Protein AF-A0A969Y5P1-F1 (afdb_monomer_lite)

Secondary structure (DSSP, 8-state):
--EEEEEETT---PPBT-EEEEEE-SHHHHHHHHHH-TT-EEEEEEEEGGGTEE-SEEEEEEEEEEEEEEEE-TTT--EEEEEEEEEEEEEEEE-SEEEEETTEEEEES-EE--HHHHHHTT---EE-TTEEEEEEEEEEEETTEEEEEEEEEETTS-EEEEEEE-TTTS-HHHHHHHHHHHHHHHHHHSEE-HHHHHHHHHHHHHHHHHHHHHHHHHT-GGGTTEETTEE-S--

Radius of gyration: 19.53 Å; chains: 1; bounding box: 44×40×53 Å

Sequence (235 aa):
MNVLALPVANGVLPRPGSSIQGLFLDDFSLRTLSFLGPEAIAFLVPLVQNGEMLYPAGMLVRIDDLNKAQAVNPITWNSEEVLVASLSGTVHAWARRFVVERGFIVAESVQELDLMELRNQGQPVISGAGWQPQGGYTEPRSKKDITITIYGKDYDGNYVQIKGQVGGIVTPEKAHTIEHSIIRALQEYGLCTPKNLAWAMQNETEELKNSISWGLHFKLPEILGQTRSGYCGNP

pLDDT: mean 90.07, std 8.02, range [45.56, 97.94]

Foldseek 3Di:
DKFFEDEDAWLAAADAQGKDKDKDDDPQNVVRDVVQDAQGKHFYWYQFPNRDDTDQKGFTKGFHDKDWDWDQDPVVRDTDIIIITMIHTHAIWGAPDWDADPNTIMRHPIDGDPQVVCVVVVWDKDALHQWAWPAKDWDPPDLQFIKIKTWTAGPVGDIDIDIDTCRPPDGSLVSVLLNLLQNVLCGRGSMDTVVSSVVSSVQLVVLQVVLCVCCVVVVPPVSHQDDPSGRDPPD

Structure (mmCIF, N/CA/C/O backbone):
data_AF-A0A969Y5P1-F1
#
_entry.id   AF-A0A969Y5P1-F1
#
loop_
_atom_site.group_PDB
_atom_site.id
_atom_site.type_symbol
_atom_site.label_atom_id
_atom_site.label_alt_id
_atom_site.label_comp_id
_atom_site.label_asym_id
_atom_site.label_entity_id
_atom_site.label_seq_id
_atom_site.pdbx_PDB_ins_code
_atom_site.Cartn_x
_atom_site.Cartn_y
_atom_site.Cartn_z
_atom_site.occupancy
_atom_site.B_iso_or_equiv
_atom_site.auth_seq_id
_atom_site.auth_comp_id
_atom_site.auth_asym_id
_atom_site.auth_atom_id
_atom_site.pdbx_PDB_model_num
ATOM 1 N N . MET A 1 1 ? 1.153 -15.436 -15.565 1.00 94.19 1 MET A N 1
ATOM 2 C CA . MET A 1 1 ? 2.169 -14.894 -16.505 1.00 94.19 1 MET A CA 1
ATOM 3 C C . MET A 1 1 ? 3.399 -14.421 -15.734 1.00 94.19 1 MET A C 1
ATOM 5 O O . MET A 1 1 ? 3.302 -14.325 -14.519 1.00 94.19 1 MET A O 1
ATOM 9 N N . ASN A 1 2 ? 4.526 -14.138 -16.392 1.00 95.44 2 ASN A N 1
ATOM 10 C CA . ASN A 1 2 ? 5.681 -13.493 -15.751 1.00 95.44 2 ASN A CA 1
ATOM 11 C C . ASN A 1 2 ? 5.777 -12.051 -16.252 1.00 95.44 2 ASN A C 1
ATOM 13 O O . ASN A 1 2 ? 5.647 -11.827 -17.454 1.00 95.44 2 ASN A O 1
ATOM 17 N N . VAL A 1 3 ? 5.962 -11.095 -15.344 1.00 97.06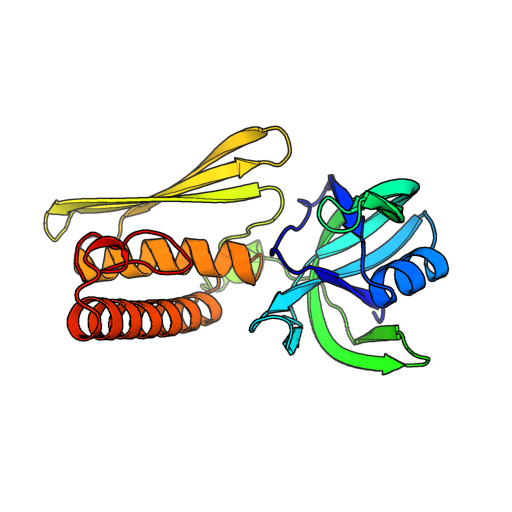 3 VAL A N 1
ATOM 18 C CA . VAL A 1 3 ? 5.936 -9.654 -15.652 1.00 97.06 3 VAL A CA 1
ATOM 19 C C . VAL A 1 3 ? 7.017 -8.952 -14.837 1.00 97.06 3 VAL A C 1
ATOM 21 O O . VAL A 1 3 ? 7.334 -9.392 -13.733 1.00 97.06 3 VAL A O 1
ATOM 24 N N . LEU A 1 4 ? 7.594 -7.869 -15.358 1.00 97.56 4 LEU A N 1
ATOM 25 C CA . LEU A 1 4 ? 8.512 -7.053 -14.567 1.00 97.56 4 LEU A CA 1
ATOM 26 C C . LEU A 1 4 ? 7.762 -6.328 -13.448 1.00 97.56 4 LEU A C 1
ATOM 28 O O . LEU A 1 4 ? 6.694 -5.754 -13.666 1.00 97.56 4 LEU A O 1
ATOM 32 N N . ALA A 1 5 ? 8.330 -6.378 -12.248 1.00 96.69 5 ALA A N 1
ATOM 33 C CA . ALA A 1 5 ? 7.797 -5.707 -11.077 1.00 96.69 5 ALA A CA 1
ATOM 34 C C . ALA A 1 5 ? 8.323 -4.269 -10.996 1.00 96.69 5 ALA A C 1
ATOM 36 O O . ALA A 1 5 ? 9.516 -4.027 -11.183 1.00 96.69 5 ALA A O 1
ATOM 37 N N . LEU A 1 6 ? 7.432 -3.339 -10.665 1.00 95.00 6 LEU A N 1
ATOM 38 C CA . LEU A 1 6 ? 7.738 -1.950 -10.338 1.00 95.00 6 LEU A CA 1
ATOM 39 C C . LEU A 1 6 ? 7.407 -1.716 -8.858 1.00 95.00 6 LEU A C 1
ATOM 41 O O . LEU A 1 6 ? 6.227 -1.621 -8.508 1.00 95.00 6 LEU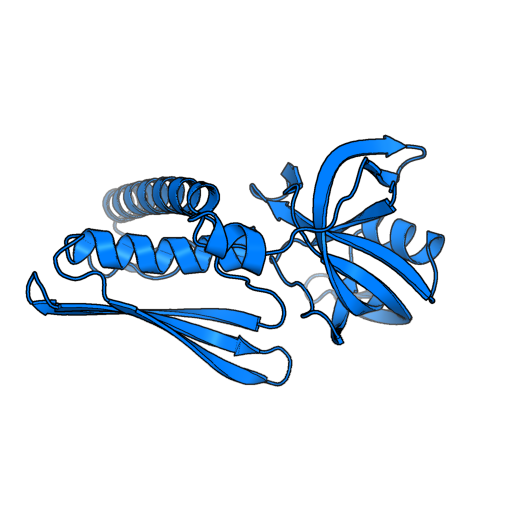 A O 1
ATOM 45 N N . PRO A 1 7 ? 8.419 -1.668 -7.979 1.00 92.81 7 PRO A N 1
ATOM 46 C CA . PRO A 1 7 ? 8.229 -1.354 -6.571 1.00 92.81 7 PRO A CA 1
ATOM 47 C C . PRO A 1 7 ? 7.726 0.081 -6.370 1.00 92.81 7 PRO A C 1
ATOM 49 O O . PRO A 1 7 ? 8.216 1.007 -7.010 1.00 92.81 7 PRO A O 1
ATOM 52 N N . VAL A 1 8 ? 6.788 0.280 -5.443 1.00 90.06 8 VAL A N 1
ATOM 53 C CA . VAL A 1 8 ? 6.333 1.606 -4.994 1.00 90.06 8 VAL A CA 1
ATOM 54 C C . VAL A 1 8 ? 6.375 1.709 -3.476 1.00 90.06 8 VAL A C 1
ATOM 56 O O . VAL A 1 8 ? 5.901 0.826 -2.769 1.00 90.06 8 VAL A O 1
ATOM 59 N N . ALA A 1 9 ? 6.931 2.802 -2.958 1.00 80.69 9 ALA A N 1
ATOM 60 C CA . ALA A 1 9 ? 7.173 2.963 -1.522 1.00 80.69 9 ALA A CA 1
ATOM 61 C C . ALA A 1 9 ? 5.934 3.381 -0.702 1.00 80.69 9 ALA A C 1
ATOM 63 O O . ALA A 1 9 ? 5.991 3.388 0.522 1.00 80.69 9 ALA A O 1
ATOM 64 N N . ASN A 1 10 ? 4.833 3.779 -1.347 1.00 73.75 10 ASN A N 1
ATOM 65 C CA . ASN A 1 10 ? 3.731 4.506 -0.702 1.00 73.75 10 ASN A CA 1
ATOM 66 C C . ASN A 1 10 ? 2.344 3.853 -0.855 1.00 73.75 10 ASN A C 1
ATOM 68 O O . ASN A 1 10 ? 1.335 4.534 -0.665 1.00 73.75 10 ASN A O 1
ATOM 72 N N . GLY A 1 11 ? 2.277 2.571 -1.235 1.00 78.25 11 GLY A N 1
ATOM 73 C CA . GLY A 1 11 ? 1.013 1.831 -1.389 1.00 78.25 11 GLY A CA 1
ATOM 74 C C . GLY A 1 11 ? 0.049 2.411 -2.434 1.00 78.25 11 GLY A C 1
ATOM 75 O O . GLY A 1 11 ? -1.098 1.972 -2.520 1.00 78.25 11 GLY A O 1
ATOM 76 N N . VAL A 1 12 ? 0.497 3.392 -3.227 1.00 90.12 12 VAL A N 1
ATOM 77 C CA . VAL A 1 12 ? -0.297 4.074 -4.250 1.00 90.12 12 VAL A CA 1
ATOM 78 C C . VAL A 1 12 ? -0.457 3.146 -5.446 1.00 90.12 12 VAL A C 1
ATOM 80 O O . VAL A 1 12 ? 0.514 2.788 -6.109 1.00 90.12 12 VAL A O 1
ATOM 83 N N . LEU A 1 13 ? -1.701 2.761 -5.721 1.00 94.00 13 LEU A N 1
ATOM 84 C CA . LEU A 1 13 ? -2.065 1.865 -6.815 1.00 94.00 13 LEU A CA 1
ATOM 85 C C . LEU A 1 13 ? -3.234 2.484 -7.588 1.00 94.00 13 LEU A C 1
ATOM 87 O O . LEU A 1 13 ? -4.214 2.870 -6.949 1.00 94.00 13 LEU A O 1
ATOM 91 N N . PRO A 1 14 ? -3.201 2.552 -8.931 1.00 94.19 14 PRO A N 1
ATOM 92 C CA . PRO A 1 14 ? -4.348 3.028 -9.701 1.00 94.19 14 PRO A CA 1
ATOM 93 C C . PRO A 1 14 ? -5.547 2.099 -9.501 1.00 94.19 14 PRO A C 1
ATOM 95 O O . PRO A 1 14 ? -5.373 0.904 -9.267 1.00 94.19 14 PRO A O 1
ATOM 98 N N . ARG A 1 15 ? -6.772 2.617 -9.627 1.00 93.25 15 ARG A N 1
ATOM 99 C CA . ARG A 1 15 ? -7.969 1.770 -9.715 1.00 93.25 15 ARG A CA 1
ATOM 100 C C . ARG A 1 15 ? -7.997 1.088 -11.091 1.00 93.25 15 ARG A C 1
ATOM 102 O O . ARG A 1 15 ? -7.542 1.689 -12.063 1.00 93.25 15 ARG A O 1
ATOM 109 N N . PRO A 1 16 ? -8.562 -0.126 -11.219 1.00 92.75 16 PRO A N 1
ATOM 110 C CA . PRO A 1 16 ? -8.909 -0.680 -12.524 1.00 92.75 16 PRO A CA 1
ATOM 111 C C . PRO A 1 16 ? -9.670 0.334 -13.390 1.00 92.75 16 PRO A C 1
ATOM 113 O O . PRO A 1 16 ? -10.691 0.874 -12.961 1.00 92.75 16 PRO A O 1
ATOM 116 N N . GLY A 1 17 ? -9.154 0.610 -14.587 1.00 90.31 17 GLY A N 1
ATOM 117 C CA . GLY A 1 17 ? -9.717 1.575 -15.533 1.00 90.31 17 GLY A CA 1
ATOM 118 C C . GLY A 1 17 ? -9.398 3.048 -15.249 1.00 90.31 17 GLY A C 1
ATOM 119 O O . GLY A 1 17 ? -9.874 3.900 -15.993 1.00 90.31 17 GLY A O 1
ATOM 120 N N . SER A 1 18 ? -8.615 3.366 -14.212 1.00 91.94 18 SER A N 1
ATOM 121 C CA . SER A 1 18 ? -8.138 4.727 -13.938 1.00 91.94 18 SER A CA 1
ATOM 122 C C . SER A 1 18 ? -6.628 4.836 -14.137 1.00 91.94 18 SER A C 1
ATOM 124 O O . SER A 1 18 ? -5.897 3.853 -13.991 1.00 91.94 18 SER A O 1
ATOM 126 N N . SER A 1 19 ? -6.155 6.053 -14.394 1.00 92.19 19 SER A N 1
ATOM 127 C CA . SER A 1 19 ? -4.731 6.352 -14.553 1.00 92.19 19 SER A CA 1
ATOM 128 C C . SER A 1 19 ? -4.198 7.148 -13.368 1.00 92.19 19 SER A C 1
ATOM 130 O O . SER A 1 19 ? -4.924 7.921 -12.747 1.00 92.19 19 SER A O 1
ATOM 132 N N . ILE A 1 20 ? -2.920 6.960 -13.056 1.00 92.69 20 ILE A N 1
ATOM 133 C CA . ILE A 1 20 ? -2.167 7.789 -12.113 1.00 92.69 20 ILE A CA 1
ATOM 134 C C . ILE A 1 20 ? -0.870 8.251 -12.762 1.00 92.69 20 ILE A C 1
ATOM 136 O O . ILE A 1 20 ? -0.329 7.560 -13.622 1.00 92.69 20 ILE A O 1
ATOM 140 N N . GLN A 1 21 ? -0.340 9.386 -12.312 1.00 91.06 21 GLN A N 1
ATOM 141 C CA . GLN A 1 21 ? 1.028 9.788 -12.628 1.00 91.06 21 GLN A CA 1
ATOM 142 C C . GLN A 1 21 ? 1.937 9.515 -11.434 1.00 91.06 21 GLN A C 1
ATOM 144 O O . GLN A 1 21 ? 1.652 9.936 -10.313 1.00 91.06 21 GLN A O 1
ATOM 149 N N . GLY A 1 22 ? 3.028 8.798 -11.689 1.00 86.62 22 GLY A N 1
ATOM 150 C CA . GLY A 1 22 ? 4.067 8.506 -10.712 1.00 86.62 22 GLY A CA 1
ATOM 151 C C . GLY A 1 22 ? 5.381 9.167 -11.104 1.00 86.62 22 GLY A C 1
ATOM 152 O O . GLY A 1 22 ? 5.776 9.133 -12.270 1.00 86.62 22 GLY A O 1
ATOM 153 N N . LEU A 1 23 ? 6.060 9.748 -10.118 1.00 87.31 23 LEU A N 1
ATOM 154 C CA . LEU A 1 23 ? 7.432 10.222 -10.247 1.00 87.31 23 LEU A CA 1
ATOM 155 C C . LEU A 1 23 ? 8.381 9.127 -9.754 1.00 87.31 23 LEU A C 1
ATOM 157 O O . LEU A 1 23 ? 8.290 8.716 -8.597 1.00 87.31 23 LEU A O 1
ATOM 161 N N . PHE A 1 24 ? 9.292 8.683 -10.614 1.00 85.31 24 PHE A N 1
ATOM 162 C CA . PHE A 1 24 ? 10.275 7.650 -10.297 1.00 85.31 24 PHE A CA 1
ATOM 163 C C . PHE A 1 24 ? 11.670 8.267 -10.277 1.00 85.31 24 PHE A C 1
ATOM 165 O O . PHE A 1 24 ? 12.097 8.889 -11.252 1.00 85.31 24 PHE A O 1
ATOM 172 N N . LEU A 1 25 ? 12.345 8.119 -9.137 1.00 81.50 25 LEU A N 1
ATOM 173 C CA . LEU A 1 25 ? 13.628 8.768 -8.849 1.00 81.50 25 LEU A CA 1
ATOM 174 C C . LEU A 1 25 ? 14.779 7.769 -8.714 1.00 81.50 25 LEU A C 1
ATOM 176 O O . LEU A 1 25 ? 15.932 8.156 -8.848 1.00 81.50 25 LEU A O 1
ATOM 180 N N . ASP A 1 26 ? 14.490 6.501 -8.421 1.00 84.69 26 ASP A N 1
ATOM 181 C CA . ASP A 1 26 ? 15.522 5.492 -8.217 1.00 84.69 26 ASP A CA 1
ATOM 182 C C . ASP A 1 26 ? 15.979 4.860 -9.542 1.00 84.69 26 ASP A C 1
ATOM 184 O O . ASP A 1 26 ? 15.178 4.584 -10.441 1.00 84.69 26 ASP A O 1
ATOM 188 N N . ASP A 1 27 ? 17.280 4.573 -9.637 1.00 86.62 27 ASP A N 1
ATOM 189 C CA . ASP A 1 27 ? 17.913 4.006 -10.835 1.00 86.62 27 ASP A CA 1
ATOM 190 C C . ASP A 1 27 ? 17.247 2.706 -11.311 1.00 86.62 27 ASP A C 1
ATOM 192 O O . ASP A 1 27 ? 17.188 2.426 -12.514 1.00 86.62 27 ASP A O 1
ATOM 196 N N . PHE A 1 28 ? 16.737 1.896 -10.378 1.00 89.81 28 PHE A N 1
ATOM 197 C CA . PHE A 1 28 ? 16.094 0.629 -10.701 1.00 89.81 28 PHE A CA 1
ATOM 198 C C . PHE A 1 28 ? 14.777 0.852 -11.456 1.00 89.81 28 PHE A C 1
ATOM 200 O O . PHE A 1 28 ? 14.571 0.261 -12.525 1.00 89.81 28 PHE A O 1
ATOM 207 N N . SER A 1 29 ? 13.903 1.716 -10.942 1.00 88.56 29 SER A N 1
ATOM 208 C CA . SER A 1 29 ? 12.633 2.059 -11.581 1.00 88.56 29 SER A CA 1
ATOM 209 C C . SER A 1 29 ? 12.855 2.744 -12.925 1.00 88.56 29 SER A C 1
ATOM 211 O O . SER A 1 29 ? 12.219 2.367 -13.911 1.00 88.56 29 SER A O 1
ATOM 213 N N . LEU A 1 30 ? 13.813 3.675 -13.006 1.00 88.12 30 LEU A N 1
ATOM 214 C CA . LEU A 1 30 ? 14.182 4.359 -14.251 1.00 88.12 30 LEU A CA 1
ATOM 215 C C . LEU A 1 30 ? 14.615 3.369 -15.337 1.00 88.12 30 LEU A C 1
ATOM 217 O O . LEU A 1 30 ? 14.117 3.411 -16.468 1.00 88.12 30 LEU A O 1
ATOM 221 N N . ARG A 1 31 ? 15.507 2.433 -14.991 1.00 91.69 31 ARG A N 1
ATOM 222 C CA . ARG A 1 31 ? 15.975 1.380 -15.900 1.00 91.69 31 ARG A CA 1
ATOM 223 C C . ARG A 1 31 ? 14.843 0.447 -16.325 1.00 91.69 31 ARG A C 1
ATOM 225 O O . ARG A 1 31 ? 14.775 0.071 -17.493 1.00 91.69 31 ARG A O 1
ATOM 232 N N . THR A 1 32 ? 13.968 0.070 -15.394 1.00 93.50 32 THR A N 1
ATOM 233 C CA . THR A 1 32 ? 12.845 -0.844 -15.651 1.00 93.50 32 THR A CA 1
ATOM 234 C C . THR A 1 32 ? 11.814 -0.213 -16.584 1.00 93.50 32 THR A C 1
ATOM 236 O O . THR A 1 32 ? 11.449 -0.825 -17.587 1.00 93.50 32 THR A O 1
ATOM 239 N N . LEU A 1 33 ? 11.403 1.028 -16.317 1.00 92.62 33 LEU A N 1
ATOM 240 C CA . LEU A 1 33 ? 10.453 1.767 -17.152 1.00 92.62 33 LEU A CA 1
ATOM 241 C C . LEU A 1 33 ? 11.015 2.035 -18.552 1.00 92.62 33 LEU A C 1
ATOM 243 O O . LEU A 1 33 ? 10.323 1.813 -19.542 1.00 92.62 33 LEU A O 1
ATOM 247 N N . SER A 1 34 ? 12.291 2.422 -18.643 1.00 91.31 34 SER A N 1
ATOM 248 C CA . SER A 1 34 ? 12.966 2.637 -19.931 1.00 91.31 34 SER A CA 1
ATOM 249 C C . SER A 1 34 ? 13.078 1.355 -20.761 1.00 91.31 34 SER A C 1
ATOM 251 O O . SER A 1 34 ? 13.047 1.416 -21.987 1.00 91.31 34 SER A O 1
ATOM 253 N N . PHE A 1 35 ? 13.219 0.194 -20.110 1.00 94.62 35 PHE A N 1
ATOM 254 C CA . PHE A 1 35 ? 13.259 -1.103 -20.786 1.00 94.62 35 PHE A CA 1
ATOM 255 C C . PHE A 1 35 ? 11.877 -1.556 -21.279 1.00 94.62 35 PHE A C 1
ATOM 257 O O . PHE A 1 35 ? 11.782 -2.117 -22.367 1.00 94.62 35 PHE A O 1
ATOM 264 N N . LEU A 1 36 ? 10.824 -1.333 -20.486 1.00 94.75 36 LEU A N 1
ATOM 265 C CA . LEU A 1 36 ? 9.456 -1.725 -20.835 1.00 94.75 36 LEU A CA 1
ATOM 266 C C . LEU A 1 36 ? 8.869 -0.859 -21.957 1.00 94.75 36 LEU A C 1
ATOM 268 O O . LEU A 1 36 ? 8.300 -1.400 -22.902 1.00 94.75 36 LEU A O 1
ATOM 272 N N . GLY A 1 37 ? 9.033 0.464 -21.867 1.00 92.69 37 GLY A N 1
ATOM 273 C CA . GLY A 1 37 ? 8.443 1.421 -22.804 1.00 92.69 37 GLY A CA 1
ATOM 274 C C . GLY A 1 37 ? 6.919 1.596 -22.655 1.00 92.69 37 GLY A C 1
ATOM 275 O O . GLY A 1 37 ? 6.287 0.921 -21.839 1.00 92.69 37 GLY A O 1
ATOM 276 N N . PRO A 1 38 ? 6.313 2.522 -23.424 1.00 94.19 38 PRO A N 1
ATOM 277 C CA . PRO A 1 38 ? 4.862 2.707 -23.462 1.00 94.19 38 PRO A CA 1
ATOM 278 C C . PRO A 1 38 ? 4.125 1.459 -23.965 1.00 94.19 38 PRO A C 1
ATOM 280 O O . PRO A 1 38 ? 4.692 0.634 -24.678 1.00 94.19 38 PRO A O 1
ATOM 283 N N . GLU A 1 39 ? 2.849 1.335 -23.604 1.00 94.12 39 GLU A N 1
ATOM 284 C CA . GLU A 1 39 ? 1.939 0.210 -23.881 1.00 94.12 39 GLU A CA 1
ATOM 285 C C . GLU A 1 39 ? 2.317 -1.130 -23.222 1.00 94.12 39 GLU A C 1
ATOM 287 O O . GLU A 1 39 ? 1.526 -2.077 -23.234 1.00 94.12 39 GLU A O 1
ATOM 292 N N . ALA A 1 40 ? 3.488 -1.226 -22.591 1.00 96.38 40 ALA A N 1
ATOM 293 C CA . ALA A 1 40 ? 3.895 -2.420 -21.869 1.00 96.38 40 ALA A CA 1
ATOM 294 C C . ALA A 1 40 ? 3.107 -2.611 -20.564 1.00 96.38 40 ALA A C 1
ATOM 296 O O . ALA A 1 40 ? 2.662 -1.660 -19.916 1.00 96.38 40 ALA A O 1
ATOM 297 N N . ILE A 1 41 ? 2.977 -3.877 -20.160 1.00 97.00 41 ILE A N 1
ATOM 298 C CA . ILE A 1 41 ? 2.375 -4.266 -18.885 1.00 97.00 41 ILE A CA 1
ATOM 299 C C . ILE A 1 41 ? 3.482 -4.422 -17.844 1.00 97.00 41 ILE A C 1
ATOM 301 O O . ILE A 1 41 ? 4.473 -5.117 -18.076 1.00 97.00 41 ILE A O 1
ATOM 305 N N . ALA A 1 42 ? 3.274 -3.825 -16.678 1.00 97.06 42 ALA A N 1
ATOM 306 C CA . ALA A 1 42 ? 4.115 -3.988 -15.504 1.00 97.06 42 ALA A CA 1
ATOM 307 C C . ALA A 1 42 ? 3.280 -4.447 -14.304 1.00 97.06 42 ALA A C 1
ATOM 309 O O . ALA A 1 42 ? 2.057 -4.292 -14.278 1.00 97.06 42 ALA A O 1
ATOM 310 N N . PHE A 1 43 ? 3.940 -5.001 -13.290 1.00 97.56 43 PHE A N 1
ATOM 311 C CA . PHE A 1 43 ? 3.301 -5.330 -12.022 1.00 97.56 43 PHE A CA 1
ATOM 312 C C . PHE A 1 43 ? 3.719 -4.326 -10.949 1.00 97.56 43 PHE A C 1
ATOM 314 O O . PHE A 1 43 ? 4.827 -4.397 -10.420 1.00 97.56 43 PHE A O 1
ATOM 321 N N . LEU A 1 44 ? 2.837 -3.373 -10.652 1.00 96.31 44 LEU A N 1
ATOM 322 C CA . LEU A 1 44 ? 3.053 -2.355 -9.632 1.00 96.31 44 LEU A CA 1
ATOM 323 C C . LEU A 1 44 ? 2.832 -2.974 -8.250 1.00 96.31 44 LEU A C 1
ATOM 325 O O . LEU A 1 44 ? 1.733 -3.457 -7.955 1.00 96.31 44 LEU A O 1
ATOM 329 N N . VAL A 1 45 ? 3.872 -2.983 -7.417 1.00 95.38 45 VAL A N 1
ATOM 330 C CA . VAL A 1 45 ? 3.879 -3.709 -6.140 1.00 95.38 45 VAL A CA 1
ATOM 331 C C . VAL A 1 45 ? 4.380 -2.845 -4.989 1.00 95.38 45 VAL A C 1
ATOM 333 O O . VAL A 1 45 ? 5.393 -2.165 -5.137 1.00 95.38 45 VAL A O 1
ATOM 336 N N . PRO A 1 46 ? 3.726 -2.879 -3.818 1.00 94.31 46 PRO A N 1
ATOM 337 C CA . PRO A 1 46 ? 4.213 -2.154 -2.656 1.00 94.31 46 PRO A CA 1
ATOM 338 C C . PRO A 1 46 ? 5.557 -2.691 -2.157 1.00 94.31 46 PRO A C 1
ATOM 340 O O . PRO A 1 46 ? 5.749 -3.902 -2.004 1.00 94.31 46 PRO A O 1
ATOM 343 N N . LEU A 1 47 ? 6.464 -1.769 -1.856 1.00 91.50 47 LEU A N 1
ATOM 344 C CA . LEU A 1 47 ? 7.707 -2.019 -1.147 1.00 91.50 47 LEU A CA 1
ATOM 345 C C . LEU A 1 47 ? 7.480 -1.725 0.342 1.00 91.50 47 LEU A C 1
ATOM 347 O O . LEU A 1 47 ? 7.233 -0.588 0.736 1.00 91.50 47 LEU A O 1
ATOM 351 N N . VAL A 1 48 ? 7.532 -2.767 1.164 1.00 88.44 48 VAL A N 1
ATOM 352 C CA . VAL A 1 48 ? 7.136 -2.757 2.578 1.00 88.44 48 VAL A CA 1
ATOM 353 C C . VAL A 1 48 ? 8.342 -2.974 3.490 1.00 88.44 48 VAL A C 1
ATOM 355 O O . VAL A 1 48 ? 9.460 -3.169 3.015 1.00 88.44 48 VAL A O 1
ATOM 358 N N . GLN A 1 49 ? 8.129 -2.911 4.811 1.00 78.88 49 GLN A N 1
ATOM 359 C CA . GLN A 1 49 ? 9.192 -3.064 5.818 1.00 78.88 49 GLN A CA 1
ATOM 360 C C . GLN A 1 49 ? 10.367 -2.098 5.578 1.00 78.88 49 GLN A C 1
ATOM 362 O O . GLN A 1 49 ? 11.515 -2.505 5.484 1.00 78.88 49 GLN A O 1
ATOM 367 N N . ASN A 1 50 ? 10.067 -0.801 5.447 1.00 73.94 50 ASN A N 1
ATOM 368 C CA . ASN A 1 50 ? 11.062 0.258 5.209 1.00 73.94 50 ASN A CA 1
ATOM 369 C C . ASN A 1 50 ? 11.914 0.080 3.941 1.00 73.94 50 ASN A C 1
ATOM 371 O O . ASN A 1 50 ? 13.023 0.604 3.881 1.00 73.94 50 ASN A O 1
ATOM 375 N N . GLY A 1 51 ? 11.413 -0.624 2.926 1.00 76.38 51 GLY A N 1
ATOM 376 C CA . GLY A 1 51 ? 12.151 -0.795 1.676 1.00 76.38 51 GLY A CA 1
ATOM 377 C C . GLY A 1 51 ? 12.741 -2.188 1.465 1.00 76.38 51 GLY A C 1
ATOM 378 O O . GLY A 1 51 ? 13.377 -2.422 0.443 1.00 76.38 51 GLY A O 1
ATOM 379 N N . GLU A 1 52 ? 12.566 -3.106 2.417 1.00 83.69 52 GLU A N 1
ATOM 380 C CA . GLU A 1 52 ? 13.309 -4.371 2.440 1.00 83.69 52 GLU A CA 1
ATOM 381 C C . GLU A 1 52 ? 12.579 -5.534 1.759 1.00 83.69 52 GLU A C 1
ATOM 383 O O . GLU A 1 52 ? 13.213 -6.510 1.355 1.00 83.69 52 GLU A O 1
ATOM 388 N N . MET A 1 53 ? 11.253 -5.456 1.605 1.00 89.06 53 MET A N 1
ATOM 389 C CA . MET A 1 53 ? 10.457 -6.571 1.089 1.00 89.06 53 MET A CA 1
ATOM 390 C C . MET A 1 53 ? 9.402 -6.113 0.083 1.00 89.06 53 MET A C 1
ATOM 392 O O . MET A 1 53 ? 8.735 -5.105 0.280 1.00 89.06 53 MET A O 1
ATOM 396 N N . LEU A 1 54 ? 9.192 -6.896 -0.978 1.00 93.06 54 LEU A N 1
ATOM 397 C CA . LEU A 1 54 ? 8.066 -6.702 -1.893 1.00 93.06 54 LEU A CA 1
ATOM 398 C C . LEU A 1 54 ? 6.826 -7.425 -1.384 1.00 93.06 54 LEU A C 1
ATOM 400 O O . LEU A 1 54 ? 6.854 -8.632 -1.118 1.00 93.06 54 LEU A O 1
ATOM 404 N N . TYR A 1 55 ? 5.718 -6.697 -1.295 1.00 94.38 55 TYR A N 1
ATOM 405 C CA . TYR A 1 55 ? 4.427 -7.299 -1.015 1.00 94.38 55 TYR A CA 1
ATOM 406 C C . TYR A 1 55 ? 3.935 -8.067 -2.257 1.00 94.38 55 TYR A C 1
ATOM 408 O O . TYR A 1 55 ? 3.965 -7.529 -3.365 1.00 94.38 55 TYR A O 1
ATOM 416 N N . PRO A 1 56 ? 3.493 -9.333 -2.123 1.00 94.56 56 PRO A N 1
ATOM 417 C CA . PRO A 1 56 ? 3.200 -10.177 -3.280 1.00 94.56 56 PRO A CA 1
ATOM 418 C C . PRO A 1 56 ? 1.897 -9.827 -3.999 1.00 94.56 56 PRO A C 1
ATOM 420 O O . PRO A 1 56 ? 1.654 -10.387 -5.061 1.00 94.56 56 PRO A O 1
ATOM 423 N N . ALA A 1 57 ? 1.058 -8.942 -3.455 1.00 95.25 57 ALA A N 1
ATOM 424 C CA . ALA A 1 57 ? -0.150 -8.466 -4.123 1.00 95.25 57 ALA A CA 1
ATOM 425 C C . ALA A 1 57 ? -0.022 -6.988 -4.505 1.00 95.25 57 ALA A C 1
ATOM 427 O O . ALA A 1 57 ? 0.590 -6.198 -3.793 1.00 95.25 57 ALA A O 1
ATOM 428 N N . GLY A 1 58 ? -0.611 -6.620 -5.635 1.00 95.81 58 GLY A N 1
ATOM 429 C CA . GLY A 1 58 ? -0.482 -5.289 -6.209 1.00 95.81 58 GLY A CA 1
ATOM 430 C C . GLY A 1 58 ? -1.486 -5.056 -7.328 1.00 95.81 58 GLY A C 1
ATOM 431 O O . GLY A 1 58 ? -2.621 -5.544 -7.276 1.00 95.81 58 GLY A O 1
ATOM 432 N N . MET A 1 59 ? -1.061 -4.310 -8.342 1.00 96.94 59 MET A N 1
ATOM 433 C CA . MET A 1 59 ? -1.873 -3.942 -9.499 1.00 96.94 59 MET A CA 1
ATOM 434 C C . MET A 1 59 ? -1.096 -4.239 -10.777 1.00 96.94 59 MET A C 1
ATOM 436 O O . MET A 1 59 ? 0.042 -3.798 -10.939 1.00 96.94 59 MET A O 1
ATOM 440 N N . LEU A 1 60 ? -1.705 -4.968 -11.707 1.00 97.62 60 LEU A N 1
ATOM 441 C CA . LEU A 1 60 ? -1.217 -4.971 -13.078 1.00 97.62 60 LEU A CA 1
ATOM 442 C C . LEU A 1 60 ? -1.538 -3.620 -13.699 1.00 97.62 60 LEU A C 1
ATOM 444 O O . LEU A 1 60 ? -2.684 -3.166 -13.656 1.00 97.62 60 LEU A O 1
ATOM 448 N N . VAL A 1 61 ? -0.530 -2.982 -14.275 1.00 97.31 61 VAL A N 1
ATOM 449 C CA . VAL A 1 61 ? -0.658 -1.657 -14.873 1.00 97.31 61 VAL A CA 1
ATOM 450 C C . VAL A 1 61 ? -0.173 -1.674 -16.310 1.00 97.31 61 VAL A C 1
ATOM 452 O O . VAL A 1 61 ? 0.772 -2.390 -16.641 1.00 97.31 61 VAL A O 1
ATOM 455 N N . ARG A 1 62 ? -0.809 -0.868 -17.154 1.00 97.25 62 ARG A N 1
ATOM 456 C CA . ARG A 1 62 ? -0.289 -0.517 -18.473 1.00 97.25 62 ARG A CA 1
ATOM 457 C C . ARG A 1 62 ? 0.442 0.814 -18.366 1.00 97.25 62 ARG A C 1
ATOM 459 O O . ARG A 1 62 ? -0.074 1.745 -17.750 1.00 97.25 62 ARG A O 1
ATOM 466 N N . ILE A 1 63 ? 1.630 0.894 -18.949 1.00 96.56 63 ILE A N 1
ATOM 467 C CA . ILE A 1 63 ? 2.370 2.148 -19.070 1.00 96.56 63 ILE A CA 1
ATOM 468 C C . ILE A 1 63 ? 1.738 2.934 -20.215 1.00 96.56 63 ILE A C 1
ATOM 470 O O . ILE A 1 63 ? 1.878 2.545 -21.368 1.00 96.56 63 ILE A O 1
ATOM 474 N N . ASP A 1 64 ? 1.023 4.012 -19.918 1.00 95.62 64 ASP A N 1
ATOM 475 C CA . ASP A 1 64 ? 0.391 4.824 -20.963 1.00 95.62 64 ASP A CA 1
ATOM 476 C C . ASP A 1 64 ? 1.394 5.793 -21.593 1.00 95.62 64 ASP A C 1
ATOM 478 O O . ASP A 1 64 ? 1.371 6.010 -22.800 1.00 95.62 64 ASP A O 1
ATOM 482 N N . ASP A 1 65 ? 2.277 6.373 -20.778 1.00 94.69 65 ASP A N 1
ATOM 483 C CA . ASP A 1 65 ? 3.246 7.370 -21.230 1.00 94.69 65 ASP A CA 1
ATOM 484 C C . ASP A 1 65 ? 4.475 7.426 -20.311 1.00 94.69 65 ASP A C 1
ATOM 486 O O . ASP A 1 65 ? 4.383 7.130 -19.115 1.00 94.69 65 ASP A O 1
ATOM 490 N N . LEU A 1 66 ? 5.619 7.826 -20.872 1.00 93.62 66 LEU A N 1
ATOM 491 C CA . LEU A 1 66 ? 6.893 8.005 -20.177 1.00 93.62 66 LEU A CA 1
ATOM 492 C C . LEU A 1 66 ? 7.511 9.339 -20.593 1.00 93.62 66 LEU A C 1
ATOM 494 O O . LEU A 1 66 ? 8.050 9.478 -21.690 1.00 93.62 66 LEU A O 1
ATOM 498 N N . ASN A 1 67 ? 7.496 10.301 -19.677 1.00 90.56 67 ASN A N 1
ATOM 499 C CA . ASN A 1 67 ? 8.086 11.613 -19.889 1.00 90.56 67 ASN A CA 1
ATOM 500 C C . ASN A 1 67 ? 9.330 11.789 -19.032 1.00 90.56 67 ASN A C 1
ATOM 502 O O . ASN A 1 67 ? 9.352 11.441 -17.852 1.00 90.56 67 ASN A O 1
ATOM 506 N N . LYS A 1 68 ? 10.358 12.393 -19.620 1.00 85.44 68 LYS A N 1
ATOM 507 C CA . LYS A 1 68 ? 11.508 12.889 -18.872 1.00 85.44 68 LYS A CA 1
ATOM 508 C C . LYS A 1 68 ? 11.202 14.302 -18.402 1.00 85.44 68 LYS A C 1
ATOM 510 O O . LYS A 1 68 ? 10.838 15.159 -19.206 1.00 85.44 68 LYS A O 1
ATOM 515 N N . ALA A 1 69 ? 11.358 14.539 -17.113 1.00 84.06 69 ALA A N 1
ATOM 516 C CA . ALA A 1 69 ? 11.278 15.860 -16.519 1.00 84.06 69 ALA A CA 1
ATOM 517 C C . ALA A 1 69 ? 12.579 16.169 -15.774 1.00 84.06 69 ALA A C 1
ATOM 519 O O . ALA A 1 69 ? 13.450 15.317 -15.609 1.00 84.06 69 ALA A O 1
ATOM 520 N N . GLN A 1 70 ? 12.721 17.416 -15.349 1.00 82.25 70 GLN A N 1
ATOM 521 C CA . GLN A 1 70 ? 13.812 17.854 -14.490 1.00 82.25 70 GLN A CA 1
ATOM 522 C C . GLN A 1 70 ? 13.222 18.134 -13.111 1.00 82.25 70 GLN A C 1
ATOM 524 O O . GLN A 1 70 ? 12.289 18.933 -13.000 1.00 82.25 70 GLN A O 1
ATOM 529 N N . ALA A 1 71 ? 13.734 17.470 -12.077 1.00 78.88 71 ALA A N 1
ATOM 530 C CA . ALA A 1 71 ? 13.392 17.779 -10.695 1.00 78.88 71 ALA A CA 1
ATOM 531 C C . ALA A 1 71 ? 14.575 18.462 -10.019 1.00 78.88 71 ALA A C 1
ATOM 533 O O . ALA A 1 71 ? 15.717 18.023 -10.135 1.00 78.88 71 ALA A O 1
ATOM 534 N N . VAL A 1 72 ? 14.289 19.536 -9.287 1.00 80.19 72 VAL A N 1
ATOM 535 C CA . VAL A 1 72 ? 15.296 20.210 -8.471 1.00 80.19 72 VAL A CA 1
ATOM 536 C C . VAL A 1 72 ? 15.333 19.534 -7.111 1.00 80.19 72 VAL A C 1
ATOM 538 O O . VAL A 1 72 ? 14.331 19.515 -6.395 1.00 80.19 72 VAL A O 1
ATOM 541 N N . ASN A 1 73 ? 16.493 19.005 -6.739 1.00 73.81 73 ASN A N 1
ATOM 542 C CA . ASN A 1 73 ? 16.733 18.532 -5.388 1.00 73.81 73 ASN A CA 1
ATOM 543 C C . ASN A 1 73 ? 16.806 19.754 -4.448 1.00 73.81 73 ASN A C 1
ATOM 545 O O . ASN A 1 73 ? 17.712 20.576 -4.595 1.00 73.81 73 ASN A O 1
ATOM 549 N N . PRO A 1 74 ? 15.891 19.909 -3.473 1.00 74.00 74 PRO A N 1
ATOM 550 C CA . PRO A 1 74 ? 15.822 21.113 -2.641 1.00 74.00 74 PRO A CA 1
ATOM 551 C C . PRO A 1 74 ? 16.979 21.233 -1.636 1.00 74.00 74 PRO A C 1
ATOM 553 O O . PRO A 1 74 ? 17.154 22.285 -1.027 1.00 74.00 74 PRO A O 1
ATOM 556 N N . ILE A 1 75 ? 17.757 20.163 -1.440 1.00 78.62 75 ILE A N 1
ATOM 557 C CA . ILE A 1 75 ? 18.903 20.133 -0.526 1.00 78.62 75 ILE A CA 1
ATOM 558 C C . ILE A 1 75 ? 20.179 20.533 -1.268 1.00 78.62 75 ILE A C 1
ATOM 560 O O . ILE A 1 75 ? 20.955 21.349 -0.776 1.00 78.62 75 ILE A O 1
ATOM 564 N N . THR A 1 76 ? 20.402 19.963 -2.453 1.00 81.12 76 THR A N 1
ATOM 565 C CA . THR A 1 76 ? 21.629 20.186 -3.236 1.00 81.12 76 THR A CA 1
ATOM 566 C C . THR A 1 76 ? 21.490 21.292 -4.280 1.00 81.12 76 THR A C 1
ATOM 568 O O . THR A 1 76 ? 22.502 21.737 -4.809 1.00 81.12 76 THR A O 1
ATOM 571 N N . TRP A 1 77 ? 20.261 21.735 -4.576 1.00 81.12 77 TRP A N 1
ATOM 572 C CA . TRP A 1 77 ? 19.905 22.648 -5.674 1.00 81.12 77 TRP A CA 1
ATOM 573 C C . TRP A 1 77 ? 20.312 22.158 -7.070 1.00 81.12 77 TRP A C 1
ATOM 575 O O . TRP A 1 77 ? 20.243 22.912 -8.041 1.00 81.12 77 TRP A O 1
ATOM 585 N N . ASN A 1 78 ? 20.689 20.885 -7.192 1.00 84.19 78 ASN A N 1
ATOM 586 C CA . ASN A 1 78 ? 20.986 20.264 -8.472 1.00 84.19 78 ASN A CA 1
ATOM 587 C C . ASN A 1 78 ? 19.693 19.839 -9.166 1.00 84.19 78 ASN A C 1
ATOM 589 O O . ASN A 1 78 ? 18.731 19.417 -8.521 1.00 84.19 78 ASN A O 1
ATOM 593 N N . SER A 1 79 ? 19.697 19.941 -10.492 1.00 78.94 79 SER A N 1
ATOM 594 C CA . SER A 1 79 ? 18.644 19.390 -11.335 1.00 78.94 79 SER A CA 1
ATOM 595 C C . SER A 1 79 ? 19.005 17.955 -11.696 1.00 78.94 79 SER A C 1
ATOM 597 O O . SER A 1 79 ? 20.082 17.715 -12.243 1.00 78.94 79 SER A O 1
ATOM 599 N N . GLU A 1 80 ? 18.116 17.020 -11.390 1.00 79.88 80 GLU A N 1
ATOM 600 C CA . GLU A 1 80 ? 18.239 15.616 -11.768 1.00 79.88 80 GLU A CA 1
ATOM 601 C C . GLU A 1 80 ? 17.149 15.271 -12.789 1.00 79.88 80 GLU A C 1
ATOM 603 O O . GLU A 1 80 ? 16.014 15.753 -12.708 1.00 79.88 80 GLU A O 1
ATOM 608 N N . GLU A 1 81 ? 17.509 14.459 -13.788 1.00 76.50 81 GLU A N 1
ATOM 609 C CA . GLU A 1 81 ? 16.531 13.925 -14.732 1.00 76.50 81 GLU A CA 1
ATOM 610 C C . GLU A 1 81 ? 15.674 12.890 -14.006 1.00 76.50 81 GLU A C 1
ATOM 612 O O . GLU A 1 81 ? 16.183 11.934 -13.426 1.00 76.50 81 GLU A O 1
ATOM 617 N N . VAL A 1 82 ? 14.365 13.087 -14.056 1.00 82.44 82 VAL A N 1
ATOM 618 C CA . VAL A 1 82 ? 13.381 12.212 -13.429 1.00 82.44 82 VAL A CA 1
ATOM 619 C C . VAL A 1 82 ? 12.445 11.674 -14.488 1.00 82.44 82 VAL A C 1
ATOM 621 O O . VAL A 1 82 ? 12.174 12.342 -15.491 1.00 82.44 82 VAL A O 1
ATOM 624 N N . LEU A 1 83 ? 11.921 10.473 -14.264 1.00 86.06 83 LEU A N 1
ATOM 625 C CA . LEU A 1 83 ? 10.937 9.896 -15.165 1.00 86.06 83 LEU A CA 1
ATOM 626 C C . LEU A 1 83 ? 9.554 9.983 -14.530 1.00 86.06 83 LEU A C 1
ATOM 628 O O . LEU A 1 83 ? 9.312 9.496 -13.425 1.00 86.06 83 LEU A O 1
ATOM 632 N N . VAL A 1 84 ? 8.649 10.624 -15.257 1.00 90.56 84 VAL A N 1
ATOM 633 C CA . VAL A 1 84 ? 7.228 10.686 -14.943 1.00 90.56 84 VAL A CA 1
ATOM 634 C C . VAL A 1 84 ? 6.533 9.647 -15.809 1.00 90.56 84 VAL A C 1
ATOM 636 O O . VAL A 1 84 ? 6.538 9.759 -17.035 1.00 90.56 84 VAL A O 1
ATOM 639 N N . ALA A 1 85 ? 5.945 8.635 -15.177 1.00 93.00 85 ALA A N 1
ATOM 640 C CA . ALA A 1 85 ? 5.173 7.614 -15.873 1.00 93.00 85 ALA A CA 1
ATOM 641 C C . ALA A 1 85 ? 3.678 7.802 -15.611 1.00 93.00 85 ALA A C 1
ATOM 643 O O . ALA A 1 85 ? 3.258 7.946 -14.459 1.00 93.00 85 ALA A O 1
ATOM 644 N N . SER A 1 86 ? 2.879 7.765 -16.677 1.00 94.81 86 SER A N 1
ATOM 645 C CA . SER A 1 86 ? 1.427 7.613 -16.578 1.00 94.81 86 SER A CA 1
ATOM 646 C C . SER A 1 86 ? 1.098 6.125 -16.610 1.00 94.81 86 SER A C 1
ATOM 648 O O . SER A 1 86 ? 1.499 5.423 -17.539 1.00 94.81 86 SER A O 1
ATOM 650 N N . LEU A 1 87 ? 0.413 5.633 -15.580 1.00 95.56 87 LEU A N 1
ATOM 651 C CA . LEU A 1 87 ? 0.122 4.216 -15.384 1.00 95.56 87 LEU A CA 1
ATOM 652 C C . LEU A 1 87 ? -1.385 4.011 -15.253 1.00 95.56 87 LEU A C 1
ATOM 654 O O . LEU A 1 87 ? -1.998 4.553 -14.331 1.00 95.56 87 LEU A O 1
ATOM 658 N N . SER A 1 88 ? -1.966 3.173 -16.107 1.00 96.19 88 SER A N 1
ATOM 659 C CA . SER A 1 88 ? -3.370 2.766 -16.013 1.00 96.19 88 SER A CA 1
ATOM 660 C C . SER A 1 88 ? -3.514 1.438 -15.292 1.00 96.19 88 SER A C 1
ATOM 662 O O . SER A 1 88 ? -2.905 0.440 -15.679 1.00 96.19 88 SER A O 1
ATOM 664 N N . GLY A 1 89 ? -4.349 1.408 -14.255 1.00 96.31 89 GLY A N 1
ATOM 665 C CA . GLY A 1 89 ? -4.688 0.184 -13.538 1.00 96.31 89 GLY A CA 1
ATOM 666 C C . GLY A 1 89 ? -5.528 -0.743 -14.403 1.00 96.31 89 GLY A C 1
ATOM 667 O O . GLY A 1 89 ? -6.509 -0.318 -15.009 1.00 96.31 89 GLY A O 1
ATOM 668 N N . THR A 1 90 ? -5.167 -2.023 -14.443 1.00 95.94 90 THR A N 1
ATOM 669 C CA . THR A 1 90 ? -5.932 -3.044 -15.172 1.00 95.94 90 THR A CA 1
ATOM 670 C C . THR A 1 90 ? -6.690 -3.929 -14.199 1.00 95.94 90 THR A C 1
ATOM 672 O O . THR A 1 90 ? -7.916 -3.917 -14.191 1.00 95.94 90 THR A O 1
ATOM 675 N N . VAL A 1 91 ? -5.980 -4.645 -13.328 1.00 96.44 91 VAL A N 1
ATOM 676 C CA . VAL A 1 91 ? -6.586 -5.547 -12.353 1.00 96.44 91 VAL A CA 1
ATOM 677 C C . VAL A 1 91 ? -5.665 -5.786 -11.162 1.00 96.44 91 VAL A C 1
ATOM 679 O O . VAL A 1 91 ? -4.435 -5.767 -11.288 1.00 96.44 91 VAL A O 1
ATOM 682 N N . HIS A 1 92 ? -6.260 -6.034 -9.996 1.00 96.94 92 HIS A N 1
ATOM 683 C CA . HIS A 1 92 ? -5.508 -6.549 -8.861 1.00 96.94 92 HIS A CA 1
ATOM 684 C C . HIS A 1 92 ? -4.905 -7.904 -9.211 1.00 96.94 92 HIS A C 1
ATOM 686 O O . HIS A 1 92 ? -5.542 -8.746 -9.841 1.00 96.94 92 HIS A O 1
ATOM 692 N N . ALA A 1 93 ? -3.671 -8.120 -8.781 1.00 97.25 93 ALA A N 1
ATOM 693 C CA . ALA A 1 93 ? -2.981 -9.369 -9.036 1.00 97.25 93 ALA A CA 1
ATOM 694 C C . ALA A 1 93 ? -2.074 -9.735 -7.871 1.00 97.25 93 ALA A C 1
ATOM 696 O O . ALA A 1 93 ? -1.699 -8.886 -7.058 1.00 97.25 93 ALA A O 1
ATOM 697 N N . TRP A 1 94 ? -1.712 -11.010 -7.811 1.00 96.50 94 TRP A N 1
ATOM 698 C CA . TRP A 1 94 ? -0.716 -11.526 -6.890 1.00 96.50 94 TRP A CA 1
ATOM 699 C C . TRP A 1 94 ? 0.363 -12.302 -7.649 1.00 96.50 94 TRP A C 1
ATOM 701 O O . TRP A 1 94 ? 0.084 -12.945 -8.662 1.00 96.50 94 TRP A O 1
ATOM 711 N N . ALA A 1 95 ? 1.596 -12.241 -7.158 1.00 97.50 95 ALA A N 1
ATOM 712 C CA . ALA A 1 95 ? 2.732 -12.995 -7.664 1.00 97.50 95 ALA A CA 1
ATOM 713 C C . ALA A 1 95 ? 3.120 -14.098 -6.681 1.00 97.50 95 ALA A C 1
ATOM 715 O O . ALA A 1 95 ? 3.162 -13.891 -5.468 1.00 97.50 95 ALA A O 1
ATOM 716 N N . ARG A 1 96 ? 3.490 -15.266 -7.213 1.00 96.50 96 ARG A N 1
ATOM 717 C CA . ARG A 1 96 ? 3.932 -16.399 -6.390 1.00 96.50 96 ARG A CA 1
ATOM 718 C C . ARG A 1 96 ? 5.273 -16.123 -5.714 1.00 96.50 96 ARG A C 1
ATOM 720 O O . ARG A 1 96 ? 5.499 -16.565 -4.590 1.00 96.50 96 ARG A O 1
ATOM 727 N N . ARG A 1 97 ? 6.188 -15.478 -6.439 1.00 96.31 97 ARG A N 1
ATOM 728 C CA . ARG A 1 97 ? 7.516 -15.081 -5.962 1.00 96.31 97 ARG A CA 1
ATOM 729 C C . ARG A 1 97 ? 8.109 -13.997 -6.855 1.00 96.31 97 ARG A C 1
ATOM 731 O O . ARG A 1 97 ? 7.656 -13.797 -7.982 1.00 96.31 97 ARG A O 1
ATOM 738 N N . PHE A 1 98 ? 9.164 -13.372 -6.349 1.00 97.00 98 PHE A N 1
ATOM 739 C CA . PHE A 1 98 ? 9.996 -12.427 -7.081 1.00 97.00 98 PHE A CA 1
ATOM 740 C C . PHE A 1 98 ? 11.391 -13.017 -7.270 1.00 97.00 98 PHE A C 1
ATOM 742 O O . PHE A 1 98 ? 11.941 -13.618 -6.346 1.00 97.00 98 PHE A O 1
ATOM 749 N N . VAL A 1 99 ? 11.953 -12.851 -8.462 1.00 96.69 99 VAL A N 1
ATOM 750 C CA . VAL A 1 99 ? 13.322 -13.264 -8.791 1.00 96.69 99 VAL A CA 1
ATOM 751 C C . VAL A 1 99 ? 14.052 -12.114 -9.470 1.00 96.69 99 VAL A C 1
ATOM 753 O O . VAL A 1 99 ? 13.430 -11.287 -10.135 1.00 96.69 99 VAL A O 1
ATOM 756 N N . VAL A 1 100 ? 15.370 -12.043 -9.294 1.00 95.88 100 VAL A N 1
ATOM 757 C CA . VAL A 1 100 ? 16.197 -11.046 -9.979 1.00 95.88 100 VAL A CA 1
ATOM 758 C C . VAL A 1 100 ? 16.813 -11.685 -11.215 1.00 95.88 100 VAL A C 1
ATOM 760 O O . VAL A 1 100 ? 17.618 -12.607 -11.105 1.00 95.88 100 VAL A O 1
ATOM 763 N N . GLU A 1 101 ? 16.469 -11.171 -12.393 1.00 94.44 101 GLU A N 1
ATOM 764 C CA . GLU A 1 101 ? 16.994 -11.648 -13.671 1.00 94.44 101 GLU A CA 1
ATOM 765 C C . GLU A 1 101 ? 17.504 -10.483 -14.507 1.00 94.44 101 GLU A C 1
ATOM 767 O O . GLU A 1 101 ? 16.794 -9.511 -14.754 1.00 94.44 101 GLU A O 1
ATOM 772 N N . ARG A 1 102 ? 18.765 -10.565 -14.956 1.00 91.25 102 ARG A N 1
ATOM 773 C CA . ARG A 1 102 ? 19.409 -9.526 -15.789 1.00 91.25 102 ARG A CA 1
ATOM 774 C C . ARG A 1 102 ? 19.293 -8.115 -15.174 1.00 91.25 102 ARG A C 1
ATOM 776 O O . ARG A 1 102 ? 19.218 -7.109 -15.881 1.00 91.25 102 ARG A O 1
ATOM 783 N N . GLY A 1 103 ? 19.285 -8.051 -13.841 1.00 91.94 103 GLY A N 1
ATOM 784 C CA . GLY A 1 103 ? 19.152 -6.833 -13.039 1.00 91.94 103 GLY A CA 1
ATOM 785 C C . GLY A 1 103 ? 17.737 -6.243 -12.974 1.00 91.94 103 GLY A C 1
ATOM 786 O O . GLY A 1 103 ? 17.595 -5.102 -12.554 1.00 91.94 103 GLY A O 1
ATOM 787 N N . PHE A 1 104 ? 16.714 -6.964 -13.425 1.00 96.19 104 PHE A N 1
ATOM 788 C CA . PHE A 1 104 ? 15.309 -6.605 -13.233 1.00 96.19 104 PHE A CA 1
ATOM 789 C C . PHE A 1 104 ? 14.687 -7.503 -12.170 1.00 96.19 104 PHE A C 1
ATOM 791 O O . PHE A 1 104 ? 15.151 -8.624 -11.958 1.00 96.19 104 PHE A O 1
ATOM 798 N N . ILE A 1 105 ? 13.614 -7.034 -11.538 1.00 96.69 105 ILE A N 1
ATOM 799 C CA . ILE A 1 105 ? 12.786 -7.872 -10.672 1.00 96.69 105 ILE A CA 1
ATOM 800 C C . ILE A 1 105 ? 11.662 -8.444 -11.530 1.00 96.69 105 ILE A C 1
ATOM 802 O O . ILE A 1 105 ? 10.849 -7.706 -12.082 1.00 96.69 105 ILE A O 1
ATOM 806 N N . VAL A 1 106 ? 11.617 -9.766 -11.639 1.00 97.62 106 VAL A N 1
ATOM 807 C CA . VAL A 1 106 ? 10.566 -10.498 -12.342 1.00 97.62 106 VAL A CA 1
ATOM 808 C C . VAL A 1 106 ? 9.592 -11.041 -11.306 1.00 97.62 106 VAL A C 1
ATOM 810 O O . VAL A 1 106 ? 9.968 -11.806 -10.415 1.00 97.62 106 VAL A O 1
ATOM 813 N N . ALA A 1 107 ? 8.330 -10.648 -11.428 1.00 97.94 107 ALA A N 1
ATOM 814 C CA . ALA A 1 107 ? 7.225 -11.271 -10.725 1.00 97.94 107 ALA A CA 1
ATOM 815 C C . ALA A 1 107 ? 6.802 -12.526 -11.489 1.00 97.94 107 ALA A C 1
ATOM 817 O O . ALA A 1 107 ? 6.363 -12.459 -12.641 1.00 97.94 107 ALA A O 1
ATOM 818 N N . GLU A 1 108 ? 6.948 -13.685 -10.855 1.00 97.56 108 GLU A N 1
ATOM 819 C CA . GLU A 1 108 ? 6.633 -14.959 -11.484 1.00 97.56 108 GLU A CA 1
ATOM 820 C C . GLU A 1 108 ? 5.237 -15.456 -11.130 1.00 97.56 108 GLU A C 1
ATOM 822 O O . GLU A 1 108 ? 4.772 -15.343 -9.991 1.00 97.56 108 GLU A O 1
ATOM 827 N N . SER A 1 109 ? 4.608 -16.117 -12.106 1.00 96.94 109 SER A N 1
ATOM 828 C CA . SER A 1 109 ? 3.275 -16.709 -11.948 1.00 96.94 109 SER A CA 1
ATOM 829 C C . SER A 1 109 ? 2.245 -15.700 -11.433 1.00 96.94 109 SER A C 1
ATOM 831 O O . SER A 1 109 ? 1.445 -16.021 -10.561 1.00 96.94 109 SER A O 1
ATOM 833 N N . VAL A 1 110 ? 2.271 -14.484 -11.982 1.00 97.62 110 VAL A N 1
ATOM 834 C CA . VAL A 1 110 ? 1.284 -13.444 -11.702 1.00 97.62 110 VAL A CA 1
ATOM 835 C C . VAL A 1 110 ? -0.094 -13.931 -12.136 1.00 97.62 110 VAL A C 1
ATOM 837 O O . VAL A 1 110 ? -0.266 -14.373 -13.283 1.00 97.62 110 VAL A O 1
ATOM 840 N N . GLN A 1 111 ? -1.037 -13.867 -11.201 1.00 97.25 111 GLN A N 1
ATOM 841 C CA . GLN A 1 111 ? -2.432 -14.264 -11.349 1.00 97.25 111 GLN A CA 1
ATOM 842 C C . GLN A 1 111 ? -3.338 -13.129 -10.888 1.00 97.25 111 GLN A C 1
ATOM 844 O O . GLN A 1 111 ? -2.995 -12.394 -9.963 1.00 97.25 111 GLN A O 1
ATOM 849 N N . GLU A 1 112 ? -4.489 -13.010 -11.536 1.00 96.44 112 GLU A N 1
ATOM 850 C CA . GLU A 1 112 ? -5.542 -12.093 -11.120 1.00 96.44 112 GLU A CA 1
ATOM 851 C C . GLU A 1 112 ? -6.004 -12.403 -9.691 1.00 96.44 112 GLU A C 1
ATOM 853 O O . GLU A 1 112 ? -6.090 -13.562 -9.283 1.00 96.44 112 GLU A O 1
ATOM 858 N N . LEU A 1 113 ? -6.268 -11.344 -8.932 1.00 95.12 113 LEU A N 1
ATOM 859 C CA . LEU A 1 113 ? -6.768 -11.400 -7.570 1.00 95.12 113 LEU A CA 1
ATOM 860 C C . LEU A 1 113 ? -8.171 -10.788 -7.535 1.00 95.12 113 LEU A C 1
ATOM 862 O O . LEU A 1 113 ? -8.321 -9.571 -7.388 1.00 95.12 113 LEU A O 1
ATOM 866 N N . ASP A 1 114 ? -9.197 -11.632 -7.644 1.00 94.25 114 ASP A N 1
ATOM 867 C CA . ASP A 1 114 ? -10.590 -11.193 -7.558 1.00 94.25 114 ASP A CA 1
ATOM 868 C C . ASP A 1 114 ? -10.973 -10.897 -6.097 1.00 94.25 114 ASP A C 1
ATOM 870 O O . ASP A 1 114 ? -11.198 -11.778 -5.262 1.00 94.25 114 ASP A O 1
ATOM 874 N N . LEU A 1 115 ? -11.062 -9.605 -5.776 1.00 94.25 115 LEU A N 1
ATOM 875 C CA . LEU A 1 115 ? -11.431 -9.144 -4.440 1.00 94.25 115 LEU A CA 1
ATOM 876 C C . LEU A 1 115 ? -12.897 -9.428 -4.087 1.00 94.25 115 LEU A C 1
ATOM 878 O O . LEU A 1 115 ? -13.229 -9.493 -2.904 1.00 94.25 115 LEU A O 1
ATOM 882 N N . MET A 1 116 ? -13.789 -9.547 -5.072 1.00 93.81 116 MET 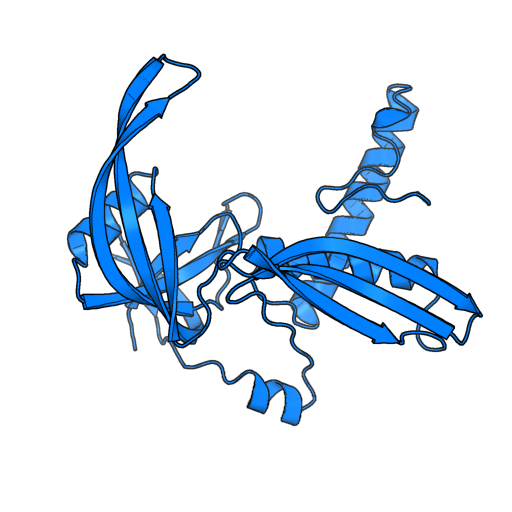A N 1
ATOM 883 C CA . MET A 1 116 ? -15.183 -9.923 -4.837 1.00 93.81 116 MET A CA 1
ATOM 884 C C . MET A 1 116 ? -15.291 -11.406 -4.514 1.00 93.81 116 MET A C 1
ATOM 886 O O . MET A 1 116 ? -15.986 -11.762 -3.562 1.00 93.81 116 MET A O 1
ATOM 890 N N . GLU A 1 117 ? -14.559 -12.255 -5.233 1.00 94.75 117 GLU A N 1
ATOM 891 C CA . GLU A 1 117 ? -14.488 -13.682 -4.929 1.00 94.75 117 GLU A CA 1
ATOM 892 C C . GLU A 1 117 ? -13.963 -13.922 -3.506 1.00 94.75 117 GLU A C 1
ATOM 894 O O . GLU A 1 117 ? -14.604 -14.636 -2.732 1.00 94.75 117 GLU A O 1
ATOM 899 N N . LEU A 1 118 ? -12.877 -13.247 -3.106 1.00 92.94 118 LEU A N 1
ATOM 900 C CA . LEU A 1 118 ? -12.347 -13.331 -1.738 1.00 92.94 118 LEU A CA 1
ATOM 901 C C . LEU A 1 118 ? -13.400 -12.979 -0.679 1.00 92.94 118 LEU A C 1
ATOM 903 O O . LEU A 1 118 ? -13.571 -13.713 0.299 1.00 92.94 118 LEU A O 1
ATOM 907 N N . ARG A 1 119 ? -14.145 -11.884 -0.884 1.00 93.94 119 ARG A N 1
ATOM 908 C CA . ARG A 1 119 ? -15.220 -11.476 0.035 1.00 93.94 119 ARG A CA 1
ATOM 909 C C . ARG A 1 119 ? -16.331 -12.518 0.096 1.00 93.94 119 ARG A C 1
ATOM 911 O O . ARG A 1 119 ? -16.785 -12.840 1.192 1.00 93.94 119 ARG A O 1
ATOM 918 N N . ASN A 1 120 ? -16.730 -13.074 -1.047 1.00 95.12 120 ASN A N 1
ATOM 919 C CA . ASN A 1 120 ? -17.760 -14.113 -1.129 1.00 95.12 120 ASN A CA 1
ATOM 920 C C . ASN A 1 120 ? -17.332 -15.417 -0.436 1.00 95.12 120 ASN A C 1
ATOM 922 O O . ASN A 1 120 ? -18.170 -16.121 0.120 1.00 95.12 120 ASN A O 1
ATOM 926 N N . GLN A 1 121 ? -16.030 -15.709 -0.409 1.00 94.44 121 GLN A N 1
ATOM 927 C CA . GLN A 1 121 ? -15.444 -16.832 0.331 1.00 94.44 121 GLN A CA 1
ATOM 928 C C . GLN A 1 121 ? -15.246 -16.539 1.833 1.00 94.44 121 GLN A C 1
ATOM 930 O O . GLN A 1 121 ? -14.693 -17.363 2.560 1.00 94.44 121 GLN A O 1
ATOM 935 N N . GLY A 1 122 ? -15.693 -15.377 2.320 1.00 90.62 122 GLY A N 1
ATOM 936 C CA . GLY A 1 122 ? -15.609 -14.995 3.730 1.00 90.62 122 GLY A CA 1
ATOM 937 C C . GLY A 1 122 ? -14.281 -14.357 4.138 1.00 90.62 122 GLY A C 1
ATOM 938 O O . GLY A 1 122 ? -14.035 -14.195 5.333 1.00 90.62 122 GLY A O 1
ATOM 939 N N . GLN A 1 123 ? -13.427 -13.969 3.186 1.00 90.81 123 GLN A N 1
ATOM 940 C CA . GLN A 1 123 ? -12.216 -13.196 3.462 1.00 90.81 123 GLN A CA 1
ATOM 941 C C . GLN A 1 123 ? -12.484 -11.699 3.245 1.00 90.81 123 GLN A C 1
ATOM 943 O O . GLN A 1 123 ? -12.512 -11.232 2.103 1.00 90.81 123 GLN A O 1
ATOM 948 N N . PRO A 1 124 ? -12.687 -10.904 4.314 1.00 91.31 124 PRO A N 1
ATOM 949 C CA . PRO A 1 124 ? -12.914 -9.476 4.159 1.00 91.31 124 PRO A CA 1
ATOM 950 C C . PRO A 1 124 ? -11.643 -8.798 3.642 1.00 91.31 124 PRO A C 1
ATOM 952 O O . PRO A 1 124 ? -10.544 -9.054 4.126 1.00 91.31 124 PRO A O 1
ATOM 955 N N . VAL A 1 125 ? -11.798 -7.902 2.671 1.00 95.06 125 VAL A N 1
ATOM 956 C CA . VAL A 1 125 ? -10.684 -7.134 2.109 1.00 95.06 125 VAL A CA 1
ATOM 957 C C . VAL A 1 125 ? -11.120 -5.714 1.774 1.00 95.06 125 VAL A C 1
ATOM 959 O O . VAL A 1 125 ? -12.192 -5.497 1.197 1.00 95.06 125 VAL A O 1
ATOM 962 N N . ILE A 1 126 ? -10.275 -4.743 2.113 1.00 95.12 126 ILE A N 1
ATOM 963 C CA . ILE A 1 126 ? -10.408 -3.340 1.708 1.00 95.12 126 ILE A CA 1
ATOM 964 C C . ILE A 1 126 ? -9.306 -3.045 0.690 1.00 95.12 126 ILE A C 1
ATOM 966 O O . ILE A 1 126 ? -8.137 -3.329 0.949 1.00 95.12 126 ILE A O 1
ATOM 970 N N . SER A 1 127 ? -9.679 -2.486 -0.463 1.00 94.81 127 SER A N 1
ATOM 971 C CA . SER A 1 127 ? -8.717 -2.040 -1.474 1.00 94.81 127 SER A CA 1
ATOM 972 C C . SER A 1 127 ? -8.390 -0.566 -1.294 1.00 94.81 127 SER A C 1
ATOM 974 O O . SER A 1 127 ? -9.298 0.255 -1.157 1.00 94.81 127 SER A O 1
ATOM 976 N N . GLY A 1 128 ? -7.096 -0.247 -1.309 1.00 94.06 128 GLY A N 1
ATOM 977 C CA . GLY A 1 128 ? -6.568 1.111 -1.403 1.00 94.06 128 GLY A CA 1
ATOM 978 C C . GLY A 1 128 ? -6.463 1.616 -2.845 1.00 94.06 128 GLY A C 1
ATOM 979 O O . GLY A 1 128 ? -6.064 2.749 -3.060 1.00 94.06 128 GLY A O 1
ATOM 980 N N . ALA A 1 129 ? -6.813 0.813 -3.855 1.00 94.25 129 ALA A N 1
ATOM 981 C CA . ALA A 1 129 ? -6.634 1.217 -5.245 1.00 94.25 129 ALA A CA 1
ATOM 982 C C . ALA A 1 129 ? -7.496 2.437 -5.620 1.00 94.25 129 ALA A C 1
ATOM 984 O O . ALA A 1 129 ? -8.723 2.448 -5.457 1.00 94.25 129 ALA A O 1
ATOM 985 N N . GLY A 1 130 ? -6.843 3.458 -6.168 1.00 93.81 130 GLY A N 1
ATOM 986 C CA . GLY A 1 130 ? -7.460 4.704 -6.609 1.00 93.81 130 GLY A CA 1
ATOM 987 C C . GLY A 1 130 ? -7.709 5.729 -5.509 1.00 93.81 130 GLY A C 1
ATOM 988 O O . GLY A 1 130 ? -8.353 6.733 -5.792 1.00 93.81 130 GLY A O 1
ATOM 989 N N . TRP A 1 131 ? -7.278 5.490 -4.269 1.00 94.44 131 TRP A N 1
ATOM 990 C CA . TRP A 1 131 ? -7.427 6.456 -3.182 1.00 94.44 131 TRP A CA 1
ATOM 991 C C . TRP A 1 131 ? -6.346 6.282 -2.118 1.00 94.44 131 TRP A C 1
ATOM 993 O O . TRP A 1 131 ? -5.577 5.328 -2.142 1.00 94.44 131 TRP A O 1
ATOM 1003 N N . GLN A 1 132 ? -6.248 7.222 -1.185 1.00 91.81 132 GLN A N 1
ATOM 1004 C CA . GLN A 1 132 ? -5.309 7.110 -0.073 1.00 91.81 132 GLN A CA 1
ATOM 1005 C C . GLN A 1 132 ? -5.968 7.563 1.228 1.00 91.81 132 GLN A C 1
ATOM 1007 O O . GLN A 1 132 ? -6.590 8.633 1.248 1.00 91.81 132 GLN A O 1
ATOM 1012 N N . PRO A 1 133 ? -5.847 6.786 2.321 1.00 93.94 133 PRO A N 1
ATOM 1013 C CA . PRO A 1 133 ? -6.338 7.224 3.616 1.00 93.94 133 PRO A CA 1
ATOM 1014 C C . PRO A 1 133 ? -5.496 8.399 4.123 1.00 93.94 133 PRO A C 1
ATOM 1016 O O . PRO A 1 133 ? -4.265 8.392 4.047 1.00 93.94 133 PRO A O 1
ATOM 1019 N N . GLN A 1 134 ? -6.187 9.401 4.654 1.00 92.56 134 GLN A N 1
ATOM 1020 C CA . GLN A 1 134 ? -5.597 10.593 5.266 1.00 92.56 134 GLN A CA 1
ATOM 1021 C C . GLN A 1 134 ? -5.761 10.595 6.787 1.00 92.56 134 GLN A C 1
ATOM 1023 O O . GLN A 1 134 ? -5.030 11.294 7.478 1.00 92.56 134 GLN A O 1
ATOM 1028 N N . GLY A 1 135 ? -6.706 9.809 7.303 1.00 93.12 135 GLY A N 1
ATOM 1029 C CA . GLY A 1 135 ? -6.926 9.644 8.728 1.00 93.12 135 GLY A CA 1
ATOM 1030 C C . GLY A 1 135 ? -8.150 8.788 9.016 1.00 93.12 135 GLY A C 1
ATOM 1031 O O . GLY A 1 135 ? -8.779 8.216 8.118 1.00 93.12 135 GLY A O 1
ATOM 1032 N N . GLY A 1 136 ? -8.496 8.720 10.292 1.00 94.31 136 GLY A N 1
ATOM 1033 C CA . GLY A 1 136 ? -9.690 8.055 10.773 1.00 94.31 136 GLY A CA 1
ATOM 1034 C C . GLY A 1 136 ? -10.193 8.704 12.050 1.00 94.31 136 GLY A C 1
ATOM 1035 O O . GLY A 1 136 ? -9.615 9.674 12.544 1.00 94.31 136 GLY A O 1
ATOM 1036 N N . TYR A 1 137 ? -11.326 8.205 12.524 1.00 93.25 137 TYR A N 1
ATOM 1037 C CA . TYR A 1 137 ? -11.760 8.402 13.897 1.00 93.25 137 TYR A CA 1
ATOM 1038 C C . TYR A 1 137 ? -12.684 7.263 14.336 1.00 93.25 137 TYR A C 1
ATOM 1040 O O . TYR A 1 137 ? -13.413 6.667 13.532 1.00 93.25 137 TYR A O 1
ATOM 1048 N N . THR A 1 138 ? -12.691 7.006 15.641 1.00 93.94 138 THR A N 1
ATOM 1049 C CA . THR A 1 138 ? -13.560 6.032 16.299 1.00 93.94 138 THR A CA 1
ATOM 1050 C C . THR A 1 138 ? -14.595 6.773 17.143 1.00 93.94 138 THR A C 1
ATOM 1052 O O . THR A 1 138 ? -14.252 7.621 17.963 1.00 93.94 138 THR A O 1
ATOM 1055 N N . GLU A 1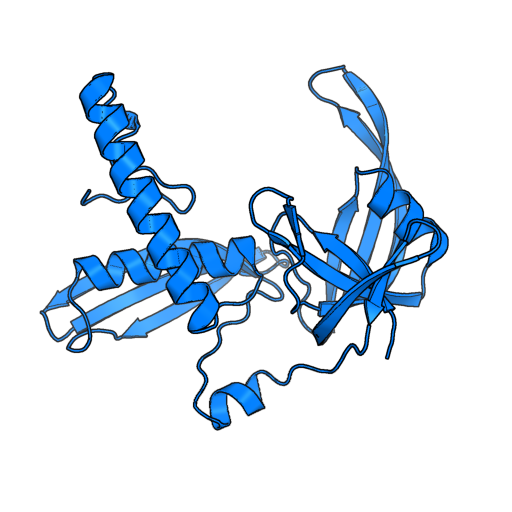 139 ? -15.873 6.441 16.966 1.00 94.25 139 GLU A N 1
ATOM 1056 C CA . GLU A 1 139 ? -17.008 6.987 17.719 1.00 94.25 139 GLU A CA 1
ATOM 1057 C C . GLU A 1 139 ? -17.571 5.927 18.688 1.00 94.25 139 GLU A C 1
ATOM 1059 O O . GLU A 1 139 ? -18.488 5.182 18.319 1.00 94.25 139 GLU A O 1
ATOM 1064 N N . PRO A 1 140 ? -17.061 5.817 19.929 1.00 90.50 140 PRO A N 1
ATOM 1065 C CA . PRO A 1 140 ? -17.585 4.881 20.919 1.00 90.50 140 PRO A CA 1
ATOM 1066 C C . PRO A 1 140 ? -18.775 5.492 21.673 1.00 90.50 140 PRO A C 1
ATOM 1068 O O . PRO A 1 140 ? -18.621 6.104 22.728 1.00 90.50 140 PRO A O 1
ATOM 1071 N N . ARG A 1 141 ? -19.991 5.314 21.150 1.00 90.38 141 ARG A N 1
ATOM 1072 C CA . ARG A 1 141 ? -21.231 5.806 21.784 1.00 90.38 141 ARG A CA 1
ATOM 1073 C C . ARG A 1 141 ? -21.681 4.911 22.936 1.00 90.38 141 ARG A C 1
ATOM 1075 O O . ARG A 1 141 ? -22.226 5.386 23.928 1.00 90.38 141 ARG A O 1
ATOM 1082 N N . SER A 1 142 ? -21.456 3.603 22.816 1.00 91.69 142 SER A N 1
ATOM 1083 C CA . SER A 1 142 ? -21.651 2.625 23.891 1.00 91.69 142 SER A CA 1
ATOM 1084 C C . SER A 1 142 ? -20.825 1.362 23.631 1.00 91.69 142 SER A C 1
ATOM 1086 O O . SER A 1 142 ? -20.298 1.172 22.542 1.00 91.69 142 SER A O 1
ATOM 1088 N N . LYS A 1 143 ? -20.777 0.416 24.581 1.00 88.25 143 LYS A N 1
ATOM 1089 C CA . LYS A 1 143 ? -20.112 -0.888 24.358 1.00 88.25 143 LYS A CA 1
ATOM 1090 C C . LYS A 1 143 ? -20.662 -1.667 23.152 1.00 88.25 143 LYS A C 1
ATOM 1092 O O . LYS A 1 143 ? -19.951 -2.499 22.597 1.00 88.25 143 LYS A O 1
ATOM 1097 N N . LYS A 1 144 ? -21.924 -1.438 22.775 1.00 93.44 144 LYS A N 1
ATOM 1098 C CA . LYS A 1 144 ? -22.585 -2.080 21.626 1.00 93.44 144 LYS A CA 1
ATOM 1099 C C . LYS A 1 144 ? -22.656 -1.180 20.390 1.00 93.44 144 LYS A C 1
ATOM 1101 O O . LYS A 1 144 ? -23.137 -1.633 19.361 1.00 93.44 144 LYS A O 1
ATOM 1106 N N . ASP A 1 145 ? -22.189 0.061 20.491 1.00 94.50 145 ASP A N 1
ATOM 1107 C CA . ASP A 1 145 ? -22.251 1.053 19.421 1.00 94.50 145 ASP A CA 1
ATOM 1108 C C . ASP A 1 145 ? -20.911 1.785 19.342 1.00 94.50 145 ASP A C 1
ATOM 1110 O O . ASP A 1 145 ? -20.672 2.764 20.052 1.00 94.50 145 ASP A O 1
ATOM 1114 N N . ILE A 1 146 ? -20.015 1.230 18.529 1.00 96.56 146 ILE A N 1
ATOM 1115 C CA . ILE A 1 146 ? -18.673 1.741 18.271 1.00 96.56 146 ILE A CA 1
ATOM 1116 C C . ILE A 1 146 ? -18.476 1.747 16.760 1.00 96.56 146 ILE A C 1
ATOM 1118 O O . ILE A 1 146 ? -18.311 0.694 16.145 1.00 96.56 146 ILE A O 1
ATOM 1122 N N . THR A 1 147 ? -18.481 2.930 16.155 1.00 96.88 147 THR A N 1
ATOM 1123 C CA . THR A 1 147 ? -18.266 3.068 14.710 1.00 96.88 147 THR A CA 1
ATOM 1124 C C . THR A 1 147 ? -16.841 3.519 14.435 1.00 96.88 147 THR A C 1
ATOM 1126 O O . THR A 1 147 ? -16.380 4.491 15.022 1.00 96.88 147 THR A O 1
ATOM 1129 N N . ILE A 1 148 ? -16.156 2.836 13.524 1.00 96.56 148 ILE A N 1
ATOM 1130 C CA . ILE A 1 148 ? -14.875 3.275 12.967 1.00 96.56 148 ILE A CA 1
ATOM 1131 C C . ILE A 1 148 ? -15.153 3.938 11.622 1.00 96.56 148 ILE A C 1
ATOM 1133 O O . ILE A 1 148 ? -15.850 3.359 10.783 1.00 96.56 148 ILE A O 1
ATOM 1137 N N . THR A 1 149 ? -14.585 5.121 11.403 1.00 97.06 149 THR A N 1
ATOM 1138 C CA . THR A 1 149 ? -14.572 5.796 10.103 1.00 97.06 149 THR A CA 1
ATOM 1139 C C . THR A 1 149 ? -13.133 5.984 9.645 1.00 97.06 149 THR A C 1
ATOM 1141 O O . THR A 1 149 ? -12.343 6.592 10.356 1.00 97.06 149 THR A O 1
ATOM 1144 N N . ILE A 1 150 ? -12.807 5.517 8.441 1.00 97.38 150 ILE A N 1
ATOM 1145 C CA . ILE A 1 150 ? -11.557 5.838 7.740 1.00 97.38 150 ILE A CA 1
ATOM 1146 C C . ILE A 1 150 ? -11.895 6.792 6.607 1.00 97.38 150 ILE A C 1
ATOM 1148 O O . ILE A 1 150 ? -12.853 6.543 5.875 1.00 97.38 150 ILE A O 1
ATOM 1152 N N . TYR A 1 151 ? -11.127 7.863 6.440 1.00 96.88 151 TYR A N 1
ATOM 1153 C CA . TYR A 1 151 ? -11.355 8.840 5.384 1.00 96.88 151 TYR A CA 1
ATOM 1154 C C . TYR A 1 151 ? -10.083 9.191 4.622 1.00 96.88 151 TYR A C 1
ATOM 1156 O O . TYR A 1 151 ? -8.962 9.007 5.095 1.00 96.88 151 TYR A O 1
ATOM 1164 N N . GLY A 1 152 ? -10.266 9.715 3.418 1.00 95.94 152 GLY A N 1
ATOM 1165 C CA . GLY A 1 152 ? -9.179 10.114 2.548 1.00 95.94 152 GLY A CA 1
ATOM 1166 C C . GLY A 1 152 ? -9.677 10.773 1.274 1.00 95.94 152 GLY A C 1
ATOM 1167 O O . GLY A 1 152 ? -10.799 11.285 1.217 1.00 95.94 152 GLY A O 1
ATOM 1168 N N . LYS A 1 153 ? -8.833 10.745 0.245 1.00 94.94 153 LYS A N 1
ATOM 1169 C CA . LYS A 1 153 ? -9.174 11.249 -1.085 1.00 94.94 153 LYS A CA 1
ATOM 1170 C C . LYS A 1 153 ? -8.858 10.219 -2.152 1.00 94.94 153 LYS A C 1
ATOM 1172 O O . LYS A 1 153 ? -7.872 9.493 -2.023 1.00 94.94 153 LYS A O 1
ATOM 1177 N N . ASP A 1 154 ? -9.686 10.167 -3.187 1.00 93.69 154 ASP A N 1
ATOM 1178 C CA . ASP A 1 154 ? -9.285 9.533 -4.439 1.00 93.69 154 ASP A CA 1
ATOM 1179 C C . ASP A 1 154 ? -8.253 10.399 -5.181 1.00 93.69 154 ASP A C 1
ATOM 1181 O O . ASP A 1 154 ? -7.973 11.538 -4.791 1.00 93.69 154 ASP A O 1
ATOM 1185 N N . TYR A 1 155 ? -7.640 9.845 -6.225 1.00 89.19 155 TYR A N 1
ATOM 1186 C CA . TYR A 1 155 ? -6.610 10.561 -6.985 1.00 89.19 155 TYR A CA 1
ATOM 1187 C C . TYR A 1 155 ? -7.160 11.685 -7.874 1.00 89.19 155 TYR A C 1
ATOM 1189 O O . TYR A 1 155 ? -6.382 12.519 -8.330 1.00 89.19 155 TYR A O 1
ATOM 1197 N N . ASP A 1 156 ? -8.483 11.770 -8.026 1.00 88.69 156 ASP A N 1
ATOM 1198 C CA . ASP A 1 156 ? -9.176 12.905 -8.642 1.00 88.69 156 ASP A CA 1
ATOM 1199 C C . ASP A 1 156 ? -9.487 14.016 -7.612 1.00 88.69 156 ASP A C 1
ATOM 1201 O O . ASP A 1 156 ? -9.994 15.085 -7.954 1.00 88.69 156 ASP A O 1
ATOM 1205 N N . GLY A 1 157 ? -9.164 13.788 -6.332 1.00 90.69 157 GLY A N 1
ATOM 1206 C CA . GLY A 1 157 ? -9.328 14.738 -5.234 1.00 90.69 157 GLY A CA 1
ATOM 1207 C C . GLY A 1 157 ? -10.683 14.672 -4.523 1.00 90.69 157 GLY A C 1
ATOM 1208 O O . GLY A 1 157 ? -10.906 15.457 -3.592 1.00 90.69 157 GLY A O 1
ATOM 1209 N N . ASN A 1 158 ? -11.567 13.745 -4.899 1.00 94.31 158 ASN A N 1
ATOM 1210 C CA . ASN A 1 158 ? -12.858 13.555 -4.250 1.00 94.31 158 ASN A CA 1
ATOM 1211 C C . ASN A 1 158 ? -12.686 12.904 -2.881 1.00 94.31 158 ASN A C 1
ATOM 1213 O O . ASN A 1 158 ? -11.831 12.047 -2.668 1.00 94.31 158 ASN A O 1
ATOM 1217 N N . TYR A 1 159 ? -13.547 13.286 -1.943 1.00 96.19 159 TYR A N 1
ATOM 1218 C CA . TYR A 1 159 ? -13.546 12.710 -0.607 1.00 96.19 159 TYR A CA 1
ATOM 1219 C C . TYR A 1 159 ? -14.084 11.275 -0.617 1.00 96.19 159 TYR A C 1
ATOM 1221 O O . TYR A 1 159 ? -15.168 11.011 -1.139 1.00 96.19 159 TYR A O 1
ATOM 1229 N N . VAL A 1 160 ? -13.352 10.363 0.022 1.00 95.75 160 VAL A N 1
ATOM 1230 C CA . VAL A 1 160 ? -13.741 8.960 0.194 1.00 95.75 160 VAL A CA 1
ATOM 1231 C C . VAL A 1 160 ? -13.765 8.636 1.680 1.00 95.75 160 VAL A C 1
ATOM 1233 O O . VAL A 1 160 ? -12.876 9.044 2.425 1.00 95.75 160 VAL A O 1
ATOM 1236 N N . GLN A 1 161 ? -14.770 7.877 2.116 1.00 96.31 161 GLN A N 1
ATOM 1237 C CA . GLN A 1 161 ? -14.821 7.352 3.476 1.00 96.31 161 GLN A CA 1
ATOM 1238 C C . GLN A 1 161 ? -15.357 5.923 3.511 1.00 96.31 161 GLN A C 1
ATOM 1240 O O . GLN A 1 161 ? -16.222 5.544 2.720 1.00 96.31 161 GLN A O 1
ATOM 1245 N N . ILE A 1 162 ? -14.880 5.154 4.483 1.00 95.06 162 ILE A N 1
ATOM 1246 C CA . ILE A 1 162 ? -15.343 3.807 4.798 1.00 95.06 162 ILE A CA 1
ATOM 1247 C C . ILE A 1 162 ? -15.772 3.809 6.259 1.00 95.06 162 ILE A C 1
ATOM 1249 O O . ILE A 1 162 ? -15.044 4.307 7.117 1.00 95.06 162 ILE A O 1
ATOM 1253 N N . LYS A 1 163 ? -16.953 3.257 6.543 1.00 96.12 163 LYS A N 1
ATOM 1254 C CA . LYS A 1 163 ? -17.504 3.166 7.897 1.00 96.12 163 LYS A CA 1
ATOM 1255 C C . LYS A 1 163 ? -17.800 1.721 8.261 1.00 96.12 163 LYS A C 1
ATOM 1257 O O . LYS A 1 163 ? -18.332 0.980 7.438 1.00 96.12 163 LYS A O 1
ATOM 1262 N N . GLY A 1 164 ? -17.486 1.339 9.495 1.00 94.56 164 GLY A N 1
ATOM 1263 C CA . GLY A 1 164 ? -17.748 0.004 10.028 1.00 94.56 164 GLY A CA 1
ATOM 1264 C C . GLY A 1 164 ? -18.224 0.057 11.475 1.00 94.56 164 GLY A C 1
ATOM 1265 O O . GLY A 1 164 ? -17.599 0.702 12.312 1.00 94.56 164 GLY A O 1
ATOM 1266 N N . GLN A 1 165 ? -19.324 -0.633 11.773 1.00 95.62 165 GLN A N 1
ATOM 1267 C CA . GLN A 1 165 ? -19.824 -0.813 13.136 1.00 95.62 165 GLN A CA 1
ATOM 1268 C C . GLN A 1 165 ? -19.136 -2.029 13.764 1.00 95.62 165 GLN A C 1
ATOM 1270 O O . GLN A 1 165 ? -19.281 -3.148 13.275 1.00 95.62 165 GLN A O 1
ATOM 1275 N N . VAL A 1 166 ? -18.392 -1.807 14.844 1.00 94.88 166 VAL A N 1
ATOM 1276 C CA . VAL A 1 166 ? -17.620 -2.836 15.562 1.00 94.88 166 VAL A CA 1
ATOM 1277 C C . VAL A 1 166 ? -18.052 -2.985 17.026 1.00 94.88 166 VAL A C 1
ATOM 1279 O O . VAL A 1 166 ? -17.477 -3.773 17.784 1.00 94.88 166 VAL A O 1
ATOM 1282 N N . GLY A 1 167 ? -19.088 -2.247 17.432 1.00 94.12 167 GLY A N 1
ATOM 1283 C CA . GLY A 1 167 ? -19.702 -2.356 18.747 1.00 94.12 167 GLY A CA 1
ATOM 1284 C C . GLY A 1 167 ? -20.180 -3.778 19.045 1.00 94.12 167 GLY A C 1
ATOM 1285 O O . GLY A 1 167 ? -20.697 -4.486 18.183 1.00 94.12 167 GLY A O 1
ATOM 1286 N N . GLY A 1 168 ? -19.977 -4.225 20.284 1.00 93.00 168 GLY A N 1
ATOM 1287 C CA . GLY A 1 168 ? -20.301 -5.586 20.718 1.00 93.00 168 GLY A CA 1
ATOM 1288 C C . GLY A 1 168 ? -19.316 -6.665 20.253 1.00 93.00 168 GLY A C 1
ATOM 1289 O O . GLY A 1 168 ? -19.422 -7.794 20.724 1.00 93.00 168 GLY A O 1
ATOM 1290 N N . ILE A 1 169 ? -18.350 -6.325 19.391 1.00 94.19 169 ILE A N 1
ATOM 1291 C CA . ILE A 1 169 ? -17.294 -7.233 18.913 1.00 94.19 169 ILE A CA 1
ATOM 1292 C C . ILE A 1 169 ? -15.968 -6.917 19.612 1.00 94.19 169 ILE A C 1
ATOM 1294 O O . ILE A 1 169 ? -15.261 -7.819 20.060 1.00 94.19 169 ILE A O 1
ATOM 1298 N N . VAL A 1 170 ? -15.635 -5.629 19.729 1.00 93.00 170 VAL A N 1
ATOM 1299 C CA . VAL A 1 170 ? -14.381 -5.147 20.323 1.00 93.00 170 VAL A CA 1
ATOM 1300 C C . VAL A 1 170 ? -14.629 -4.034 21.341 1.00 93.00 170 VAL A C 1
ATOM 1302 O O . VAL A 1 170 ? -15.718 -3.466 21.414 1.00 93.00 170 VAL A O 1
ATOM 1305 N N . THR A 1 171 ? -13.618 -3.734 22.158 1.00 92.50 171 THR A N 1
ATOM 1306 C CA . THR A 1 171 ? -13.643 -2.580 23.068 1.00 92.50 171 THR A CA 1
ATOM 1307 C C . THR A 1 171 ? -13.306 -1.286 22.313 1.00 92.50 171 THR A C 1
ATOM 1309 O O . THR A 1 171 ? -12.723 -1.369 21.229 1.00 92.50 171 THR A O 1
ATOM 1312 N N . PRO A 1 172 ? -13.636 -0.096 22.853 1.00 90.31 172 PRO A N 1
ATOM 1313 C CA . PRO A 1 172 ? -13.285 1.187 22.235 1.00 90.31 172 PRO A CA 1
ATOM 1314 C C . PRO A 1 172 ? -11.794 1.335 21.909 1.00 90.31 172 PRO A C 1
ATOM 1316 O O . PRO A 1 172 ? -11.444 1.795 20.828 1.00 90.31 172 PRO A O 1
ATOM 1319 N N . GLU A 1 173 ? -10.917 0.880 22.802 1.00 87.38 173 GLU A N 1
ATOM 1320 C CA . GLU A 1 173 ? -9.463 0.965 22.632 1.00 87.38 173 GLU A CA 1
ATOM 1321 C C . GLU A 1 173 ? -9.014 0.081 21.466 1.00 87.38 173 GLU A C 1
ATOM 1323 O O . GLU A 1 173 ? -8.281 0.520 20.584 1.00 87.38 173 GLU A O 1
ATOM 1328 N N . LYS A 1 174 ? -9.537 -1.152 21.399 1.00 90.38 174 LYS A N 1
ATOM 1329 C CA . LYS A 1 174 ? -9.276 -2.061 20.276 1.00 90.38 174 LYS A CA 1
ATOM 1330 C C . LYS A 1 174 ? -9.845 -1.534 18.963 1.00 90.38 174 LYS A C 1
ATOM 1332 O O . LYS A 1 174 ? -9.229 -1.751 17.926 1.00 90.38 174 LYS A O 1
ATOM 1337 N N . ALA A 1 175 ? -11.001 -0.871 18.989 1.00 92.69 175 ALA A N 1
ATOM 1338 C CA . ALA A 1 175 ? -11.573 -0.244 17.802 1.00 92.69 175 ALA A CA 1
ATOM 1339 C C . ALA A 1 175 ? -10.650 0.856 17.259 1.00 92.69 175 ALA A C 1
ATOM 1341 O O . ALA A 1 175 ? -10.368 0.868 16.065 1.00 92.69 175 ALA A O 1
ATOM 1342 N N . HIS A 1 176 ? -10.095 1.690 18.139 1.00 89.62 176 HIS A N 1
ATOM 1343 C CA . HIS A 1 176 ? -9.122 2.709 17.753 1.00 89.62 176 HIS A CA 1
ATOM 1344 C C . HIS A 1 176 ? -7.812 2.101 17.215 1.00 89.62 176 HIS A C 1
ATOM 1346 O O . HIS A 1 176 ? -7.298 2.537 16.188 1.00 89.62 176 HIS A O 1
ATOM 1352 N N . THR A 1 177 ? -7.307 1.010 17.806 1.00 91.56 177 THR A N 1
ATOM 1353 C CA . THR A 1 177 ? -6.161 0.285 17.223 1.00 91.56 177 THR A CA 1
ATOM 1354 C C . THR A 1 177 ? -6.486 -0.275 15.835 1.00 91.56 177 THR A C 1
ATOM 1356 O O . THR A 1 177 ? -5.652 -0.198 14.933 1.00 91.56 177 THR A O 1
ATOM 1359 N N . ILE A 1 178 ? -7.686 -0.834 15.633 1.00 94.06 178 ILE A N 1
ATOM 1360 C CA . ILE A 1 178 ? -8.132 -1.342 14.324 1.00 94.06 178 ILE A CA 1
ATOM 1361 C C . ILE A 1 178 ? -8.188 -0.207 13.299 1.00 94.06 178 ILE A C 1
ATOM 1363 O O . ILE A 1 178 ? -7.726 -0.398 12.178 1.00 94.06 178 ILE A O 1
ATOM 1367 N N . GLU A 1 179 ? -8.706 0.962 13.675 1.00 94.62 179 GLU A N 1
ATOM 1368 C CA . GLU A 1 179 ? -8.753 2.158 12.830 1.00 94.62 179 GLU A CA 1
ATOM 1369 C C . GLU A 1 179 ? -7.364 2.509 12.272 1.00 94.62 179 GLU A C 1
ATOM 1371 O O . GLU A 1 179 ? -7.160 2.504 11.055 1.00 94.62 179 GLU A O 1
ATOM 1376 N N . HIS A 1 180 ? -6.390 2.717 13.159 1.00 93.88 180 HIS A N 1
ATOM 1377 C CA . HIS A 1 180 ? -5.005 3.023 12.793 1.00 93.88 180 HIS A CA 1
ATOM 1378 C C . HIS A 1 180 ? -4.355 1.907 11.969 1.00 93.88 180 HIS A C 1
ATOM 1380 O O . HIS A 1 180 ? -3.633 2.155 11.002 1.00 93.88 180 HIS A O 1
ATOM 1386 N N . SER A 1 181 ? -4.661 0.655 12.304 1.00 94.62 181 SER A N 1
ATOM 1387 C CA . SER A 1 181 ? -4.111 -0.506 11.606 1.00 94.62 181 SER A CA 1
ATOM 1388 C C . SER A 1 181 ? -4.663 -0.653 10.189 1.00 94.62 181 SER A C 1
ATOM 1390 O O . SER A 1 181 ? -3.926 -1.064 9.295 1.00 94.62 181 SER A O 1
ATOM 1392 N N . ILE A 1 182 ? -5.929 -0.289 9.947 1.00 95.81 182 ILE A N 1
ATOM 1393 C CA . ILE A 1 182 ? -6.492 -0.228 8.591 1.00 95.81 182 ILE A CA 1
ATOM 1394 C C . ILE A 1 182 ? -5.783 0.863 7.785 1.00 95.81 182 ILE A C 1
ATOM 1396 O O . ILE A 1 182 ? -5.382 0.598 6.653 1.00 95.81 182 ILE A O 1
ATOM 1400 N N . ILE A 1 183 ? -5.600 2.057 8.360 1.00 94.50 183 ILE A N 1
ATOM 1401 C CA . ILE A 1 183 ? -4.898 3.173 7.703 1.00 94.50 183 ILE A CA 1
ATOM 1402 C C . ILE A 1 183 ? -3.489 2.739 7.305 1.00 94.50 183 ILE A C 1
ATOM 1404 O O . ILE A 1 183 ? -3.144 2.800 6.124 1.00 94.50 183 ILE A O 1
ATOM 1408 N N . ARG A 1 184 ? -2.718 2.209 8.261 1.00 92.69 184 ARG A N 1
ATOM 1409 C CA . ARG A 1 184 ? -1.369 1.689 8.020 1.00 92.69 184 ARG A CA 1
ATOM 1410 C C . ARG A 1 184 ? -1.367 0.618 6.939 1.00 92.69 184 ARG A C 1
ATOM 1412 O O . ARG A 1 184 ? -0.563 0.685 6.016 1.00 92.69 184 ARG A O 1
ATOM 1419 N N . ALA A 1 185 ? -2.272 -0.358 7.018 1.00 94.38 185 ALA A N 1
ATOM 1420 C CA . ALA A 1 185 ? -2.300 -1.447 6.053 1.00 94.38 185 ALA A CA 1
ATOM 1421 C C . ALA A 1 185 ? -2.575 -0.950 4.621 1.00 94.38 185 ALA A C 1
ATOM 1423 O O . ALA A 1 185 ? -1.983 -1.441 3.661 1.00 94.38 185 ALA A O 1
ATOM 1424 N N . LEU A 1 186 ? -3.451 0.041 4.465 1.00 94.38 186 LEU A N 1
ATOM 1425 C CA . LEU A 1 186 ? -3.735 0.644 3.165 1.00 94.38 186 LEU A CA 1
ATOM 1426 C C . LEU A 1 186 ? -2.568 1.502 2.653 1.00 94.38 186 LEU A C 1
ATOM 1428 O O . LEU A 1 186 ? -2.287 1.460 1.461 1.00 94.38 186 LEU A O 1
ATOM 1432 N N . GLN A 1 187 ? -1.869 2.230 3.528 1.00 91.69 187 GLN A N 1
ATOM 1433 C CA . GLN A 1 187 ? -0.699 3.039 3.156 1.00 91.69 187 GLN A CA 1
ATOM 1434 C C . GLN A 1 187 ? 0.527 2.190 2.800 1.00 91.69 187 GLN A C 1
ATOM 1436 O O . GLN A 1 187 ? 1.256 2.532 1.877 1.00 91.69 187 GLN A O 1
ATOM 1441 N N . GLU A 1 188 ? 0.759 1.087 3.515 1.00 91.12 188 GLU A N 1
ATOM 1442 C CA . GLU A 1 188 ? 1.929 0.229 3.298 1.00 91.12 188 GLU A CA 1
ATOM 1443 C C . GLU A 1 188 ? 1.694 -0.794 2.179 1.00 91.12 188 GLU A C 1
ATOM 1445 O O . GLU A 1 188 ? 2.545 -0.962 1.312 1.00 91.12 188 GLU A O 1
ATOM 1450 N N . TYR A 1 189 ? 0.549 -1.485 2.178 1.00 92.75 189 TYR A N 1
ATOM 1451 C CA . TYR A 1 189 ? 0.308 -2.634 1.293 1.00 92.75 189 TYR A CA 1
ATOM 1452 C C . TYR A 1 189 ? -0.664 -2.333 0.143 1.00 92.75 189 TYR A C 1
ATOM 1454 O O . TYR A 1 189 ? -0.907 -3.210 -0.684 1.00 92.75 189 TYR A O 1
ATOM 1462 N N . GLY A 1 190 ? -1.318 -1.164 0.117 1.00 92.69 190 GLY A N 1
ATOM 1463 C CA . GLY A 1 190 ? -2.405 -0.866 -0.833 1.00 92.69 190 GLY A CA 1
ATOM 1464 C C . GLY A 1 190 ? -3.648 -1.764 -0.680 1.00 92.69 190 GLY A C 1
ATOM 1465 O O . GLY A 1 190 ? -4.616 -1.636 -1.431 1.00 92.69 190 GLY A O 1
ATOM 1466 N N . LEU A 1 191 ? -3.640 -2.686 0.290 1.00 94.19 191 LEU A N 1
ATOM 1467 C CA . LEU A 1 191 ? -4.660 -3.700 0.551 1.00 94.19 191 LEU A CA 1
ATOM 1468 C C . LEU A 1 191 ? -4.708 -4.007 2.052 1.00 94.19 191 LEU A C 1
ATOM 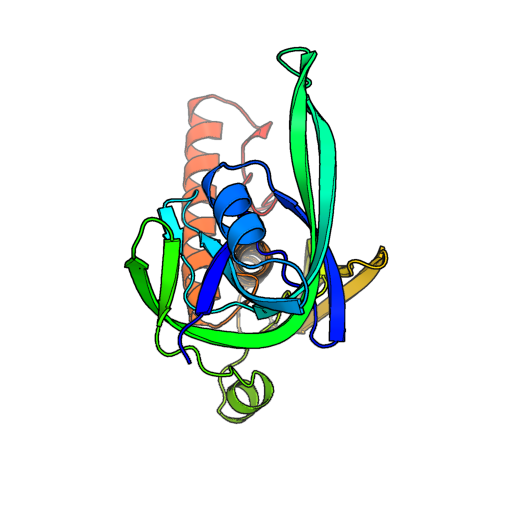1470 O O . LEU A 1 191 ? -3.696 -4.335 2.673 1.00 94.19 191 LEU A O 1
ATOM 1474 N N . CYS A 1 192 ? -5.907 -3.996 2.628 1.00 95.31 192 CYS A N 1
ATOM 1475 C CA . CYS A 1 192 ? -6.138 -4.435 3.999 1.00 95.31 192 CYS A CA 1
ATOM 1476 C C . CYS A 1 192 ? -6.899 -5.766 3.991 1.00 95.31 192 CYS A C 1
ATOM 1478 O O . CYS A 1 192 ? -8.102 -5.810 3.738 1.00 95.31 192 CYS A O 1
ATOM 1480 N N . THR A 1 193 ? -6.167 -6.850 4.242 1.00 94.81 193 THR A N 1
ATOM 1481 C CA . THR A 1 193 ? -6.683 -8.207 4.495 1.00 94.81 193 THR A CA 1
ATOM 1482 C C . THR A 1 193 ? -6.581 -8.516 5.994 1.00 94.81 193 THR A C 1
ATOM 1484 O O . THR A 1 193 ? -5.859 -7.806 6.699 1.00 94.81 193 THR A O 1
ATOM 1487 N N . PRO A 1 194 ? -7.193 -9.596 6.518 1.00 93.62 194 PRO A N 1
ATOM 1488 C CA . PRO A 1 194 ? -7.062 -9.947 7.934 1.00 93.62 194 PRO A CA 1
ATOM 1489 C C . PRO A 1 194 ? -5.604 -10.166 8.354 1.00 93.62 194 PRO A C 1
ATOM 1491 O O . PRO A 1 194 ? -5.216 -9.806 9.462 1.00 93.62 194 PRO A O 1
ATOM 1494 N N . LYS A 1 195 ? -4.780 -10.712 7.449 1.00 92.31 195 LYS A N 1
ATOM 1495 C CA . LYS A 1 195 ? -3.350 -10.927 7.688 1.00 92.31 195 LYS A CA 1
ATOM 1496 C C . LYS A 1 195 ? -2.597 -9.602 7.816 1.00 92.31 195 LYS A C 1
ATOM 1498 O O . LYS A 1 195 ? -1.888 -9.411 8.800 1.00 92.31 195 LYS A O 1
ATOM 1503 N N . ASN A 1 196 ? -2.769 -8.694 6.853 1.00 92.06 196 ASN A N 1
ATOM 1504 C CA . ASN A 1 196 ? -2.100 -7.390 6.890 1.00 92.06 196 ASN A CA 1
ATOM 1505 C C . ASN A 1 196 ? -2.589 -6.555 8.076 1.00 92.06 196 ASN A C 1
ATOM 1507 O O . ASN A 1 196 ? -1.788 -5.885 8.713 1.00 92.06 196 ASN A O 1
ATOM 1511 N N . LEU A 1 197 ? -3.882 -6.634 8.403 1.00 94.25 197 LEU A N 1
ATOM 1512 C CA . LEU A 1 197 ? -4.454 -5.960 9.562 1.00 94.25 197 LEU A CA 1
ATOM 1513 C C . LEU A 1 197 ? -3.817 -6.461 10.860 1.00 94.25 197 LEU A C 1
ATOM 1515 O O . LEU A 1 197 ? -3.400 -5.652 11.679 1.00 94.25 197 LEU A O 1
ATOM 1519 N N . ALA A 1 198 ? -3.692 -7.779 11.037 1.00 92.31 198 ALA A N 1
ATOM 1520 C CA . ALA A 1 198 ? -3.060 -8.353 12.223 1.00 92.31 198 ALA A CA 1
ATOM 1521 C C . ALA A 1 198 ? -1.597 -7.902 12.377 1.00 92.31 198 ALA A C 1
ATOM 1523 O O . ALA A 1 198 ? -1.174 -7.571 13.483 1.00 92.31 198 ALA A O 1
ATOM 1524 N N . TRP A 1 199 ? -0.839 -7.846 11.278 1.00 90.94 199 TRP A N 1
ATOM 1525 C CA . TRP A 1 199 ? 0.527 -7.312 11.281 1.00 90.94 199 TRP A CA 1
ATOM 1526 C C . TRP A 1 199 ? 0.565 -5.812 11.587 1.00 90.94 199 TRP A C 1
ATOM 1528 O O . TRP A 1 199 ? 1.347 -5.377 12.428 1.00 90.94 199 TRP A O 1
ATOM 1538 N N . ALA A 1 200 ? -0.314 -5.023 10.970 1.00 92.00 200 ALA A N 1
ATOM 1539 C CA . ALA A 1 200 ? -0.415 -3.593 11.229 1.00 92.00 200 ALA A CA 1
ATOM 1540 C C . ALA A 1 200 ? -0.773 -3.302 12.697 1.00 92.00 200 ALA A C 1
ATOM 1542 O O . ALA A 1 200 ? -0.171 -2.415 13.292 1.00 92.00 200 ALA A O 1
ATOM 1543 N N . MET A 1 201 ? -1.659 -4.096 13.309 1.00 90.81 201 MET A N 1
ATOM 1544 C CA . MET A 1 201 ? -2.003 -3.997 14.735 1.00 90.81 201 MET A CA 1
ATOM 1545 C C . MET A 1 201 ? -0.814 -4.290 15.650 1.00 90.81 201 MET A C 1
ATOM 1547 O O . MET A 1 201 ? -0.641 -3.615 16.665 1.00 90.81 201 MET A O 1
ATOM 1551 N N . GLN A 1 202 ? 0.004 -5.290 15.309 1.00 89.56 202 GLN A N 1
ATOM 1552 C CA . GLN A 1 202 ? 1.228 -5.595 16.054 1.00 89.56 202 GLN A CA 1
ATOM 1553 C C . GLN A 1 202 ? 2.208 -4.422 15.983 1.00 89.56 202 GLN A C 1
ATOM 1555 O O . GLN A 1 202 ? 2.661 -3.950 17.023 1.00 89.56 202 GLN A O 1
ATOM 1560 N N . ASN A 1 203 ? 2.464 -3.901 14.780 1.00 88.19 203 ASN A N 1
ATOM 1561 C CA . ASN A 1 203 ? 3.371 -2.770 14.581 1.00 88.19 203 ASN A CA 1
ATOM 1562 C C . ASN A 1 203 ? 2.876 -1.504 15.284 1.00 88.19 203 ASN A C 1
ATOM 1564 O O . ASN A 1 203 ? 3.656 -0.829 15.944 1.00 88.19 203 ASN A O 1
ATOM 1568 N N . GLU A 1 204 ? 1.580 -1.207 15.187 1.00 87.00 204 GLU A N 1
ATOM 1569 C CA . GLU A 1 204 ? 0.966 -0.061 15.859 1.00 87.00 204 GLU A CA 1
ATOM 1570 C C . GLU A 1 204 ? 1.131 -0.153 17.380 1.00 87.00 204 GLU A C 1
ATOM 1572 O O . GLU A 1 204 ? 1.489 0.823 18.034 1.00 87.00 204 GLU A O 1
ATOM 1577 N N . THR A 1 205 ? 0.947 -1.349 17.942 1.00 85.69 205 THR A N 1
ATOM 1578 C CA . THR A 1 205 ? 1.120 -1.591 19.379 1.00 85.69 205 THR A CA 1
ATOM 1579 C C . THR A 1 205 ? 2.578 -1.416 19.813 1.00 85.69 205 THR A C 1
ATOM 1581 O O . THR A 1 205 ? 2.842 -0.830 20.861 1.00 85.69 205 THR A O 1
ATOM 1584 N N . GLU A 1 206 ? 3.538 -1.923 19.035 1.00 87.31 206 GLU A N 1
ATOM 1585 C CA . GLU A 1 206 ? 4.965 -1.774 19.346 1.00 87.31 206 GLU A CA 1
ATOM 1586 C C . GLU A 1 206 ? 5.442 -0.322 19.197 1.00 87.31 206 GLU A C 1
ATOM 1588 O O . GLU A 1 206 ? 6.166 0.179 20.058 1.00 87.31 206 GLU A O 1
ATOM 1593 N N . GLU A 1 207 ? 4.997 0.395 18.162 1.00 85.31 207 GLU A N 1
ATOM 1594 C CA . GLU A 1 207 ? 5.284 1.825 18.010 1.00 85.31 207 GLU A CA 1
ATOM 1595 C C . GLU A 1 207 ? 4.707 2.642 19.164 1.00 85.31 207 GLU A C 1
ATOM 1597 O O . GLU A 1 207 ? 5.407 3.500 19.700 1.00 85.31 207 GLU A O 1
ATOM 1602 N N . LEU A 1 208 ? 3.487 2.331 19.610 1.00 83.88 208 LEU A N 1
ATOM 1603 C CA . LEU A 1 208 ? 2.868 3.006 20.746 1.00 83.88 208 LEU A CA 1
ATOM 1604 C C . LEU A 1 208 ? 3.670 2.796 22.040 1.00 83.88 208 LEU A C 1
ATOM 1606 O O . LEU A 1 208 ? 3.982 3.758 22.741 1.00 83.88 208 LEU A O 1
ATOM 1610 N N . LYS A 1 209 ? 4.088 1.555 22.332 1.00 85.56 209 LYS A N 1
ATOM 1611 C CA . LYS A 1 209 ? 4.957 1.257 23.486 1.00 85.56 209 LYS A CA 1
ATOM 1612 C C . LYS A 1 209 ? 6.272 2.030 23.422 1.00 85.56 209 LYS A C 1
ATOM 1614 O O . LYS A 1 209 ? 6.714 2.580 24.432 1.00 85.56 209 LYS A O 1
ATOM 1619 N N . ASN A 1 210 ? 6.893 2.078 22.243 1.00 84.19 210 ASN A N 1
ATOM 1620 C CA . ASN A 1 210 ? 8.138 2.810 22.036 1.00 84.19 210 ASN A CA 1
ATOM 1621 C C . ASN A 1 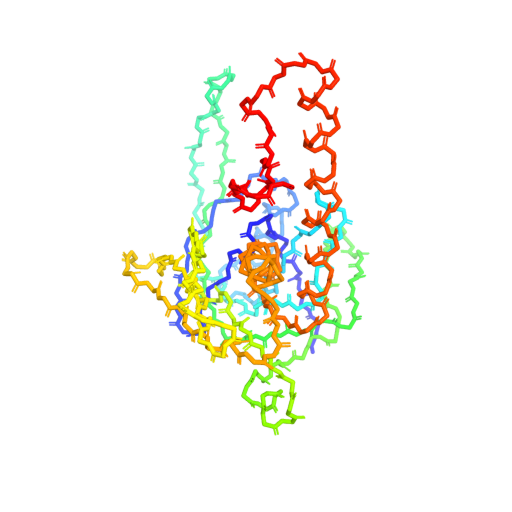210 ? 7.933 4.313 22.237 1.00 84.19 210 ASN A C 1
ATOM 1623 O O . ASN A 1 210 ? 8.695 4.930 22.976 1.00 84.19 210 ASN A O 1
ATOM 1627 N N . SER A 1 211 ? 6.881 4.883 21.655 1.00 85.06 211 SER A N 1
ATOM 1628 C CA . SER A 1 211 ? 6.493 6.284 21.826 1.00 85.06 211 SER A CA 1
ATOM 1629 C C . SER A 1 211 ? 6.335 6.654 23.306 1.00 85.06 211 SER A C 1
ATOM 1631 O O . SER A 1 211 ? 6.919 7.639 23.758 1.00 85.06 211 SER A O 1
ATOM 1633 N N . ILE A 1 212 ? 5.640 5.825 24.092 1.00 83.00 212 ILE A N 1
ATOM 1634 C CA . ILE A 1 212 ? 5.480 6.028 25.539 1.00 83.00 212 ILE A CA 1
ATOM 1635 C C . ILE A 1 212 ? 6.827 5.946 26.255 1.00 83.00 212 ILE A C 1
ATOM 1637 O O . ILE A 1 212 ? 7.167 6.826 27.045 1.00 83.00 212 ILE A O 1
ATOM 1641 N N . SER A 1 213 ? 7.613 4.904 25.971 1.00 83.12 213 SER A N 1
ATOM 1642 C CA . SER A 1 213 ? 8.922 4.703 26.594 1.00 83.12 213 SER A CA 1
ATOM 1643 C C . SER A 1 213 ? 9.850 5.889 26.337 1.00 83.12 213 SER A C 1
ATOM 1645 O O . SER A 1 213 ? 10.486 6.383 27.266 1.00 83.12 213 SER A O 1
ATOM 1647 N N . TRP A 1 214 ? 9.920 6.369 25.096 1.00 83.12 214 TRP A N 1
ATOM 1648 C CA . TRP A 1 214 ? 10.744 7.512 24.718 1.00 83.12 214 TRP A CA 1
ATOM 1649 C C . TRP A 1 214 ? 10.208 8.815 25.311 1.00 83.12 214 TRP A C 1
ATOM 1651 O O . TRP A 1 214 ? 10.981 9.567 25.901 1.00 83.12 214 TRP A O 1
ATOM 1661 N N . GLY A 1 215 ? 8.900 9.064 25.228 1.00 81.56 215 GLY A N 1
ATOM 1662 C CA . GLY A 1 215 ? 8.292 10.273 25.783 1.00 81.56 215 GLY A CA 1
ATOM 1663 C C . GLY A 1 215 ? 8.491 10.384 27.294 1.00 81.56 215 GLY A C 1
ATOM 1664 O O . GLY A 1 215 ? 8.826 11.458 27.791 1.00 81.56 215 GLY A O 1
ATOM 1665 N N . LEU A 1 216 ? 8.401 9.267 28.026 1.00 82.38 216 LEU A N 1
ATOM 1666 C CA . LEU A 1 216 ? 8.702 9.224 29.459 1.00 82.38 216 LEU A CA 1
ATOM 1667 C C . LEU A 1 216 ? 10.203 9.357 29.750 1.00 82.38 216 LEU A C 1
ATOM 1669 O O . LEU A 1 216 ? 10.583 10.121 30.637 1.00 82.38 216 LEU A O 1
ATOM 1673 N N . HIS A 1 217 ? 11.060 8.641 29.014 1.00 86.81 217 HIS A N 1
ATOM 1674 C CA . HIS A 1 217 ? 12.508 8.654 29.237 1.00 86.81 217 HIS A CA 1
ATOM 1675 C C . HIS A 1 217 ? 13.122 10.035 28.978 1.00 86.81 217 HIS A C 1
ATOM 1677 O O . HIS A 1 217 ? 13.918 10.524 29.779 1.00 86.81 217 HIS A O 1
ATOM 1683 N N . PHE A 1 218 ? 12.720 10.680 27.883 1.00 85.75 218 PHE A N 1
ATOM 1684 C CA . PHE A 1 218 ? 13.255 11.971 27.452 1.00 85.75 218 PHE A CA 1
ATOM 1685 C C . PHE A 1 218 ? 12.410 13.169 27.903 1.00 85.75 218 PHE A C 1
ATOM 1687 O O . PHE A 1 218 ? 12.810 14.306 27.665 1.00 85.75 218 PHE A O 1
ATOM 1694 N N . LYS A 1 219 ? 11.285 12.939 28.598 1.00 84.62 219 LYS A N 1
ATOM 1695 C CA . LYS A 1 219 ? 10.334 13.978 29.042 1.00 84.62 219 LYS A CA 1
ATOM 1696 C C . LYS A 1 219 ? 9.806 14.832 27.884 1.00 84.62 219 LYS A C 1
ATOM 1698 O O . LYS A 1 219 ? 9.683 16.048 28.014 1.00 84.62 219 LYS A O 1
ATOM 1703 N N . LEU A 1 220 ? 9.500 14.174 26.771 1.00 81.88 220 LEU A N 1
ATOM 1704 C CA . LEU A 1 220 ? 8.978 14.779 25.550 1.00 81.88 220 LEU A CA 1
ATOM 1705 C C . LEU A 1 220 ? 7.484 14.426 25.438 1.00 81.88 220 LEU A C 1
ATOM 1707 O O . LEU A 1 220 ? 7.146 13.362 24.914 1.00 81.88 220 LEU A O 1
ATOM 1711 N N . PRO A 1 221 ? 6.567 15.236 25.998 1.00 75.94 221 PRO A N 1
ATOM 1712 C CA . PRO A 1 221 ? 5.133 14.956 25.930 1.00 75.94 221 PRO A CA 1
ATOM 1713 C C . PRO A 1 221 ? 4.584 14.961 24.496 1.00 75.94 221 PRO A C 1
ATOM 1715 O O . PRO A 1 221 ? 3.579 14.314 24.228 1.00 75.94 221 PRO A O 1
ATOM 1718 N N . GLU A 1 222 ? 5.243 15.655 23.572 1.00 76.81 222 GLU A N 1
ATOM 1719 C CA . GLU A 1 222 ? 4.847 15.788 22.171 1.00 76.81 222 GLU A CA 1
ATOM 1720 C C . GLU A 1 222 ? 4.960 14.491 21.359 1.00 76.81 222 GLU A C 1
ATOM 1722 O O . GLU A 1 222 ? 4.263 14.346 20.357 1.00 76.81 222 GLU A O 1
ATOM 1727 N N . ILE A 1 223 ? 5.808 13.550 21.790 1.00 77.06 223 ILE A N 1
ATOM 1728 C CA . ILE A 1 223 ? 5.969 12.251 21.122 1.00 77.06 223 ILE A CA 1
ATOM 1729 C C . ILE A 1 223 ? 5.113 11.156 21.756 1.00 77.06 223 ILE A C 1
ATOM 1731 O O . ILE A 1 223 ? 5.098 10.044 21.233 1.00 77.06 223 ILE A O 1
ATOM 1735 N N . LEU A 1 224 ? 4.418 11.429 22.868 1.00 76.56 224 LEU A N 1
ATOM 1736 C CA . LEU A 1 224 ? 3.564 10.450 23.541 1.00 76.56 224 LEU A CA 1
ATOM 1737 C C . LEU A 1 224 ? 2.337 10.127 22.687 1.00 76.56 224 LEU A C 1
ATOM 1739 O O . LEU A 1 224 ? 1.619 11.018 22.242 1.00 76.56 224 LEU A O 1
ATOM 1743 N N . GLY A 1 225 ? 2.087 8.836 22.485 1.00 72.44 225 GLY A N 1
ATOM 1744 C CA . GLY A 1 225 ? 0.976 8.369 21.667 1.00 72.44 225 GLY A CA 1
ATOM 1745 C C . GLY A 1 225 ? 1.197 8.519 20.160 1.00 72.44 225 GLY A C 1
ATOM 1746 O O . GLY A 1 225 ? 0.294 8.204 19.397 1.00 72.44 225 GLY A O 1
ATOM 1747 N N . GLN A 1 226 ? 2.355 8.993 19.694 1.00 77.62 226 GLN A N 1
ATOM 1748 C CA . GLN A 1 226 ? 2.603 9.189 18.267 1.00 77.62 226 GLN A CA 1
ATOM 1749 C C . GLN A 1 226 ? 3.074 7.894 17.592 1.00 77.62 226 GLN A C 1
ATOM 1751 O O . GLN A 1 226 ? 4.100 7.322 17.961 1.00 77.62 226 GLN A O 1
ATOM 1756 N N . THR A 1 227 ? 2.360 7.470 16.553 1.00 76.06 227 THR A N 1
ATOM 1757 C CA . THR A 1 227 ? 2.745 6.370 15.661 1.00 76.06 227 THR A CA 1
ATOM 1758 C C . THR A 1 227 ? 2.819 6.877 14.222 1.00 76.06 227 THR A C 1
ATOM 1760 O O . THR A 1 227 ? 2.409 7.998 13.908 1.00 76.06 227 THR A O 1
ATOM 1763 N N . ARG A 1 228 ? 3.345 6.061 13.303 1.00 75.94 228 ARG A N 1
ATOM 1764 C CA . ARG A 1 228 ? 3.393 6.416 11.873 1.00 75.94 228 ARG A CA 1
ATOM 1765 C C . ARG A 1 228 ? 2.012 6.591 11.241 1.00 75.94 228 ARG A C 1
ATOM 1767 O O . ARG A 1 228 ? 1.911 7.237 10.203 1.00 75.94 228 ARG A O 1
ATOM 1774 N N . SER A 1 229 ? 0.975 6.011 11.842 1.00 70.50 229 SER A N 1
ATOM 1775 C CA . SER A 1 229 ? -0.398 6.099 11.345 1.00 70.50 229 SER A CA 1
ATOM 1776 C C . SER A 1 229 ? -1.167 7.305 11.908 1.00 70.50 229 SER A C 1
ATOM 1778 O O . SER A 1 229 ? -2.177 7.692 11.319 1.00 70.50 229 SER A O 1
ATOM 1780 N N . GLY A 1 230 ? -0.686 7.940 12.988 1.00 75.62 230 GLY A N 1
ATOM 1781 C CA . GLY A 1 230 ? -1.302 9.133 13.571 1.00 75.62 230 GLY A CA 1
ATOM 1782 C C . GLY A 1 230 ? -1.003 9.338 15.061 1.00 75.62 230 GLY A C 1
ATOM 1783 O O . GLY A 1 230 ? -0.094 8.737 15.630 1.00 75.62 230 GLY A O 1
ATOM 1784 N N . TYR A 1 231 ? -1.783 10.213 15.702 1.00 71.12 231 TYR A N 1
ATOM 1785 C CA . TYR A 1 231 ? -1.740 10.423 17.153 1.00 71.12 231 TYR A CA 1
ATOM 1786 C C . TYR A 1 231 ? -2.779 9.539 17.849 1.00 71.12 231 TYR A C 1
ATOM 1788 O O . TYR A 1 231 ? -3.980 9.711 17.654 1.00 71.12 231 TYR A O 1
ATOM 1796 N N . CYS A 1 232 ? -2.319 8.632 18.704 1.00 65.06 232 CYS A N 1
ATOM 1797 C CA . CYS A 1 232 ? -3.138 7.869 19.633 1.00 65.06 232 CYS A CA 1
ATOM 1798 C C . CYS A 1 232 ? -3.362 8.698 20.906 1.00 65.06 232 CYS A C 1
ATOM 1800 O O . CYS A 1 232 ? -2.457 8.879 21.719 1.00 65.06 232 CYS A O 1
ATOM 1802 N N . GLY A 1 233 ? -4.582 9.208 21.090 1.00 53.03 233 GLY A N 1
ATOM 1803 C CA . GLY A 1 233 ? -4.956 10.011 22.263 1.00 53.03 233 GLY A CA 1
ATOM 1804 C C . GLY A 1 233 ? -5.114 9.213 23.565 1.00 53.03 233 GLY A C 1
ATOM 1805 O O . GLY A 1 233 ? -5.447 9.799 24.593 1.00 53.03 233 GLY A O 1
ATOM 1806 N N . ASN A 1 234 ? -4.912 7.893 23.525 1.00 51.94 234 ASN A N 1
ATOM 1807 C CA . ASN A 1 234 ? -5.017 7.007 24.681 1.00 51.94 234 ASN A CA 1
ATOM 1808 C C . ASN A 1 234 ? -3.869 5.971 24.668 1.00 51.94 234 ASN A C 1
ATOM 1810 O O . ASN A 1 234 ? -4.109 4.817 24.301 1.00 51.94 234 ASN A O 1
ATOM 1814 N N . PRO A 1 235 ? -2.626 6.409 24.958 1.00 45.56 235 PRO A N 1
ATOM 1815 C CA . PRO A 1 235 ? -1.445 5.547 25.002 1.00 45.56 235 PRO A CA 1
ATOM 1816 C C . PRO A 1 235 ? -1.528 4.421 26.043 1.00 45.56 235 PRO A C 1
ATOM 1818 O O . PRO A 1 235 ? -2.059 4.665 27.150 1.00 45.56 235 PRO A O 1
#